Protein AF-0000000087741971 (afdb_homodimer)

Solvent-accessible surface area (backbone atoms only — not comparable to full-atom values): 14005 Å² total; per-residue (Å²): 134,86,80,79,76,75,75,77,77,75,72,76,73,74,74,74,70,78,77,67,63,83,73,71,74,74,72,47,72,54,54,64,57,30,44,39,29,46,28,80,83,31,22,44,40,37,34,18,36,87,27,37,39,34,38,28,82,42,38,31,49,62,39,61,32,42,42,49,75,59,89,52,26,38,41,38,36,29,85,86,53,50,45,35,37,28,76,41,71,93,55,56,63,81,40,76,39,49,45,34,49,52,91,90,42,91,52,73,69,41,46,27,38,57,54,76,44,64,75,84,132,135,83,76,78,80,75,86,75,77,72,75,73,75,75,76,74,74,71,73,66,64,84,73,71,76,75,71,48,71,53,52,61,58,30,44,40,28,46,28,79,82,30,23,44,40,37,33,18,35,88,27,38,37,35,36,27,80,43,38,31,51,63,39,61,34,43,42,49,75,60,89,51,25,39,43,35,35,31,84,86,54,50,44,36,39,28,76,40,70,92,56,55,66,80,41,80,39,50,46,34,49,54,91,90,42,92,53,74,69,41,46,24,39,56,52,76,44,64,76,84,131

Sequence (242 aa):
MKKKAVVALCSLMAVLSLAACGKGKETSPESEWAGVYIGKDGSLLILCEDGGGYINGGTPDNYKIKWKIDDDEIVIKCDRFEKLIIDIDDAEPDDTICVSGKEGQSWRDEDFDRTEIYEEDMKKKAVVALCSLMAVLSLAACGKGKETSPESEWAGVYIGKDGSLLILCEDGGGYINGGTPDNYKIKWKIDDDEIVIKCDRFEKLIIDIDDAEPDDTICVSGKEGQSWRDEDFDRTEIYEED

Structure (mmCIF, N/CA/C/O backbone):
data_AF-0000000087741971-model_v1
#
loop_
_entity.id
_entity.type
_entity.pdbx_description
1 polymer 'DUF5640 domain-containing protein'
#
loop_
_atom_site.group_PDB
_atom_site.id
_atom_site.type_symbol
_atom_site.label_atom_id
_atom_site.label_alt_id
_atom_site.label_comp_id
_atom_site.label_asym_id
_atom_site.label_entity_id
_atom_site.label_seq_id
_atom_site.pdbx_PDB_ins_code
_atom_site.Cartn_x
_atom_site.Cartn_y
_atom_site.Cartn_z
_atom_site.occupancy
_atom_site.B_iso_or_equiv
_atom_site.auth_seq_id
_atom_site.auth_comp_id
_atom_site.auth_asym_id
_atom_site.auth_atom_id
_atom_site.pdbx_PDB_model_num
ATOM 1 N N . MET A 1 1 ? 75.625 43.625 8.484 1 31.31 1 MET A N 1
ATOM 2 C CA . MET A 1 1 ? 74.875 42.656 9.25 1 31.31 1 MET A CA 1
ATOM 3 C C . MET A 1 1 ? 73.75 42.094 8.391 1 31.31 1 MET A C 1
ATOM 5 O O . MET A 1 1 ? 73.25 42.75 7.461 1 31.31 1 MET A O 1
ATOM 9 N N . LYS A 1 2 ? 73.75 40.688 8.367 1 36.91 2 LYS A N 1
ATOM 10 C CA . LYS A 1 2 ? 73 39.594 7.715 1 36.91 2 LYS A CA 1
ATOM 11 C C . LYS A 1 2 ? 71.5 39.75 7.949 1 36.91 2 LYS A C 1
ATOM 13 O O . LYS A 1 2 ? 71.062 39.812 9.094 1 36.91 2 LYS A O 1
ATOM 18 N N . LYS A 1 3 ? 70.812 40.375 6.957 1 40.03 3 LYS A N 1
ATOM 19 C CA . LYS A 1 3 ? 69.375 40.531 6.789 1 40.03 3 LYS A CA 1
ATOM 20 C C . LYS A 1 3 ? 68.688 39.188 6.906 1 40.03 3 LYS A C 1
ATOM 22 O O . LYS A 1 3 ? 68.938 38.25 6.164 1 40.03 3 LYS A O 1
ATOM 27 N N . LYS A 1 4 ? 68.25 38.75 8.234 1 33.25 4 LYS A N 1
ATOM 28 C CA . LYS A 1 4 ? 67.438 37.594 8.625 1 33.25 4 LYS A CA 1
ATOM 29 C C . LYS A 1 4 ? 66.125 37.562 7.859 1 33.25 4 LYS A C 1
ATOM 31 O O . LYS A 1 4 ? 65.312 38.5 7.957 1 33.25 4 LYS A O 1
ATOM 36 N N . ALA A 1 5 ? 66.188 37.219 6.59 1 34.44 5 ALA A N 1
ATOM 37 C CA . ALA A 1 5 ? 65 36.969 5.797 1 34.44 5 ALA A CA 1
ATOM 38 C C . ALA A 1 5 ? 64.062 35.938 6.469 1 34.44 5 ALA A C 1
ATOM 40 O O . ALA A 1 5 ? 64.438 34.781 6.625 1 34.44 5 ALA A O 1
ATOM 41 N N . VAL A 1 6 ? 63.438 36.344 7.66 1 28.03 6 VAL A N 1
ATOM 42 C CA . VAL A 1 6 ? 62.438 35.438 8.25 1 28.03 6 VAL A CA 1
ATOM 43 C C . VAL A 1 6 ? 61.375 35.094 7.223 1 28.03 6 VAL A C 1
ATOM 45 O O . VAL A 1 6 ? 60.719 36 6.688 1 28.03 6 VAL A O 1
ATOM 48 N N . VAL A 1 7 ? 61.625 34.031 6.438 1 27.7 7 VAL A N 1
ATOM 49 C CA . VAL A 1 7 ? 60.656 33.375 5.57 1 27.7 7 VAL A CA 1
ATOM 50 C C . VAL A 1 7 ? 59.438 32.969 6.379 1 27.7 7 VAL A C 1
ATOM 52 O O . VAL A 1 7 ? 59.531 32.156 7.312 1 27.7 7 VAL A O 1
ATOM 55 N N . ALA A 1 8 ? 58.625 34 6.789 1 27.34 8 ALA A N 1
ATOM 56 C CA . ALA A 1 8 ? 57.344 33.625 7.367 1 27.34 8 ALA A CA 1
ATOM 57 C C . ALA A 1 8 ? 56.625 32.594 6.492 1 27.34 8 ALA A C 1
ATOM 59 O O . ALA A 1 8 ? 56.375 32.844 5.312 1 27.34 8 ALA A O 1
ATOM 60 N N . LEU A 1 9 ? 56.875 31.266 6.789 1 28.08 9 LEU A N 1
ATOM 61 C CA . LEU A 1 9 ? 56.125 30.062 6.375 1 28.08 9 LEU A CA 1
ATOM 62 C C . LEU A 1 9 ? 54.625 30.25 6.586 1 28.08 9 LEU A C 1
ATOM 64 O O . LEU A 1 9 ? 54.156 30.344 7.723 1 28.08 9 LEU A O 1
ATOM 68 N N . CYS A 1 10 ? 53.969 31.109 5.762 1 26.55 10 CYS A N 1
ATOM 69 C CA . CYS A 1 10 ? 52.531 31.109 5.684 1 26.55 10 CYS A CA 1
ATOM 70 C C . CYS A 1 10 ? 51.969 29.703 5.504 1 26.55 10 CYS A C 1
ATOM 72 O O . CYS A 1 10 ? 52.156 29.094 4.445 1 26.55 10 CYS A O 1
ATOM 74 N N . SER A 1 11 ? 52.125 28.859 6.555 1 25.55 11 SER A N 1
ATOM 75 C CA . SER A 1 11 ? 51.375 27.594 6.543 1 25.55 11 SER A CA 1
ATOM 76 C C . SER A 1 11 ? 49.938 27.797 6.125 1 25.55 11 SER A C 1
ATOM 78 O O . SER A 1 11 ? 49.188 28.484 6.809 1 25.55 11 SER A O 1
ATOM 80 N N . LEU A 1 12 ? 49.688 27.922 4.824 1 29.89 12 LEU A N 1
ATOM 81 C CA . LEU A 1 12 ? 48.375 27.672 4.258 1 29.89 12 LEU A CA 1
ATOM 82 C C . LEU A 1 12 ? 47.75 26.422 4.875 1 29.89 12 LEU A C 1
ATOM 84 O O . LEU A 1 12 ? 48.219 25.297 4.629 1 29.89 12 LEU A O 1
ATOM 88 N N . MET A 1 13 ? 47.406 26.469 6.215 1 26.89 13 MET A N 1
ATOM 89 C CA . MET A 1 13 ? 46.5 25.438 6.719 1 26.89 13 MET A CA 1
ATOM 90 C C . MET A 1 13 ? 45.312 25.234 5.766 1 26.89 13 MET A C 1
ATOM 92 O O . MET A 1 13 ? 44.562 26.156 5.512 1 26.89 13 MET A O 1
ATOM 96 N N . ALA A 1 14 ? 45.5 24.438 4.707 1 27.02 14 ALA A N 1
ATOM 97 C CA . ALA A 1 14 ? 44.406 23.766 4.008 1 27.02 14 ALA A CA 1
ATOM 98 C C . ALA A 1 14 ? 43.375 23.203 4.996 1 27.02 14 ALA A C 1
ATOM 100 O O . ALA A 1 14 ? 43.656 22.281 5.746 1 27.02 14 ALA A O 1
ATOM 101 N N . VAL A 1 15 ? 42.656 24.062 5.738 1 26.77 15 VAL A N 1
ATOM 102 C CA . VAL A 1 15 ? 41.438 23.562 6.344 1 26.77 15 VAL A CA 1
ATOM 103 C C . VAL A 1 15 ? 40.656 22.719 5.336 1 26.77 15 VAL A C 1
ATOM 105 O O . VAL A 1 15 ? 40.062 23.25 4.391 1 26.77 15 VAL A O 1
ATOM 108 N N . LEU A 1 16 ? 41.188 21.562 4.836 1 31.16 16 LEU A N 1
ATOM 109 C CA . LEU A 1 16 ? 40.281 20.547 4.305 1 31.16 16 LEU A CA 1
ATOM 110 C C . LEU A 1 16 ? 39.094 20.344 5.223 1 31.16 16 LEU A C 1
ATOM 112 O O . LEU A 1 16 ? 39.188 19.688 6.262 1 31.16 16 LEU A O 1
ATOM 116 N N . SER A 1 17 ? 38.469 21.328 5.719 1 28.52 17 SER A N 1
ATOM 117 C CA . SER A 1 17 ? 37.188 21 6.363 1 28.52 17 SER A CA 1
ATOM 118 C C . SER A 1 17 ? 36.469 19.859 5.641 1 28.52 17 SER A C 1
ATOM 120 O O . SER A 1 17 ? 36.406 19.844 4.41 1 28.52 17 SER A O 1
ATOM 122 N N . LEU A 1 18 ? 36.25 18.656 6.328 1 32.5 18 LEU A N 1
ATOM 123 C CA . LEU A 1 18 ? 35.312 17.531 6.262 1 32.5 18 LEU A CA 1
ATOM 124 C C . LEU A 1 18 ? 33.938 17.969 5.773 1 32.5 18 LEU A C 1
ATOM 126 O O . LEU A 1 18 ? 33.156 18.5 6.551 1 32.5 18 LEU A O 1
ATOM 130 N N . ALA A 1 19 ? 33.719 18.75 4.797 1 31.91 19 ALA A N 1
ATOM 131 C CA . ALA A 1 19 ? 32.438 18.578 4.117 1 31.91 19 ALA A CA 1
ATOM 132 C C . ALA A 1 19 ? 32.094 17.109 3.969 1 31.91 19 ALA A C 1
ATOM 134 O O . ALA A 1 19 ? 32.312 16.5 2.916 1 31.91 19 ALA A O 1
ATOM 135 N N . ALA A 1 20 ? 32.781 16.125 4.723 1 34.47 20 ALA A N 1
ATOM 136 C CA . ALA A 1 20 ? 32.156 14.797 4.66 1 34.47 20 ALA A CA 1
ATOM 137 C C . ALA A 1 20 ? 30.672 14.867 4.918 1 34.47 20 ALA A C 1
ATOM 139 O O . ALA A 1 20 ? 30.219 14.648 6.047 1 34.47 20 ALA A O 1
ATOM 140 N N . CYS A 1 21 ? 30.062 16 4.957 1 35 21 CYS A N 1
ATOM 141 C CA . CYS A 1 21 ? 28.656 15.812 5.277 1 35 21 CYS A CA 1
ATOM 142 C C . CYS A 1 21 ? 28.172 14.438 4.836 1 35 21 CYS A C 1
ATOM 144 O O . CYS A 1 21 ? 28.859 13.742 4.086 1 35 21 CYS A O 1
ATOM 146 N N . GLY A 1 22 ? 26.641 14.211 4.824 1 36.28 22 GLY A N 1
ATOM 147 C CA . GLY A 1 22 ? 25.656 13.141 4.762 1 36.28 22 GLY A CA 1
ATOM 148 C C . GLY A 1 22 ? 25.891 12.172 3.625 1 36.28 22 GLY A C 1
ATOM 149 O O . GLY A 1 22 ? 25.75 12.523 2.453 1 36.28 22 GLY A O 1
ATOM 150 N N . LYS A 1 23 ? 26.859 11.375 3.514 1 39.34 23 LYS A N 1
ATOM 151 C CA . LYS A 1 23 ? 26.859 10.227 2.613 1 39.34 23 LYS A CA 1
ATOM 152 C C . LYS A 1 23 ? 25.438 9.852 2.215 1 39.34 23 LYS A C 1
ATOM 154 O O . LYS A 1 23 ? 24.578 9.633 3.078 1 39.34 23 LYS A O 1
ATOM 159 N N . GLY A 1 24 ? 24.828 10.164 1.213 1 47.28 24 GLY A N 1
ATOM 160 C CA . GLY A 1 24 ? 23.578 9.75 0.583 1 47.28 24 GLY A CA 1
ATOM 161 C C . GLY A 1 24 ? 23.219 8.312 0.87 1 47.28 24 GLY A C 1
ATOM 162 O O . GLY A 1 24 ? 24.016 7.402 0.614 1 47.28 24 GLY A O 1
ATOM 163 N N . LYS A 1 25 ? 22.734 7.949 2.07 1 49.66 25 LYS A N 1
ATOM 164 C CA . LYS A 1 25 ? 22.297 6.582 2.354 1 49.66 25 LYS A CA 1
ATOM 165 C C . LYS A 1 25 ? 22.078 5.797 1.063 1 49.66 25 LYS A C 1
ATOM 167 O O . LYS A 1 25 ? 21.297 6.219 0.202 1 49.66 25 LYS A O 1
ATOM 172 N N . GLU A 1 26 ? 23.062 5.258 0.476 1 61.47 26 GLU A N 1
ATOM 173 C CA . GLU A 1 26 ? 22.812 4.328 -0.621 1 61.47 26 GLU A CA 1
ATOM 174 C C . GLU A 1 26 ? 21.516 3.547 -0.396 1 61.47 26 GLU A C 1
ATOM 176 O O . GLU A 1 26 ? 21.391 2.822 0.592 1 61.47 26 GLU A O 1
ATOM 181 N N . THR A 1 27 ? 20.484 4.066 -0.872 1 77.56 27 THR A N 1
ATOM 182 C CA . THR A 1 27 ? 19.219 3.334 -0.849 1 77.56 27 THR A CA 1
ATOM 183 C C . THR A 1 27 ? 19.422 1.905 -1.348 1 77.56 27 THR A C 1
ATOM 185 O O . THR A 1 27 ? 19.984 1.688 -2.42 1 77.56 27 THR A O 1
ATOM 188 N N . SER A 1 28 ? 19.391 0.894 -0.451 1 87.69 28 SER A N 1
ATOM 189 C CA . SER A 1 28 ? 19.422 -0.502 -0.876 1 87.69 28 SER A CA 1
ATOM 190 C C . SER A 1 28 ? 18.469 -0.758 -2.027 1 87.69 28 SER A C 1
ATOM 192 O O . SER A 1 28 ? 17.469 -0.051 -2.178 1 87.69 28 SER A O 1
ATOM 194 N N . PRO A 1 29 ? 18.828 -1.701 -2.881 1 90.62 29 PRO A N 1
ATOM 195 C CA . PRO A 1 29 ? 17.859 -2.057 -3.926 1 90.62 29 PRO A CA 1
ATOM 196 C C . PRO A 1 29 ? 16.484 -2.381 -3.365 1 90.62 29 PRO A C 1
ATOM 198 O O . PRO A 1 29 ? 15.469 -2.057 -3.99 1 90.62 29 PRO A O 1
ATOM 201 N N . GLU A 1 30 ? 16.484 -3.039 -2.193 1 91.69 30 GLU A N 1
ATOM 202 C CA . GLU A 1 30 ? 15.211 -3.35 -1.561 1 91.69 30 GLU A CA 1
ATOM 203 C C . GLU A 1 30 ? 14.445 -2.076 -1.216 1 91.69 30 GLU A C 1
ATOM 205 O O . GLU A 1 30 ? 13.219 -2.02 -1.378 1 91.69 30 GLU A O 1
ATOM 210 N N . SER A 1 31 ? 15.094 -1.092 -0.812 1 93.31 31 SER A N 1
ATOM 211 C CA . SER A 1 31 ? 14.453 0.181 -0.514 1 93.31 31 SER A CA 1
ATOM 212 C C . SER A 1 31 ? 13.867 0.814 -1.774 1 93.31 31 SER A C 1
ATOM 214 O O . SER A 1 31 ? 12.797 1.425 -1.732 1 93.31 31 SER A O 1
ATOM 216 N N . GLU A 1 32 ? 14.539 0.656 -2.863 1 93.75 32 GLU A N 1
ATOM 217 C CA . GLU A 1 32 ? 14.086 1.222 -4.133 1 93.75 32 GLU A CA 1
ATOM 218 C C . GLU A 1 32 ? 12.82 0.527 -4.625 1 93.75 32 GLU A C 1
ATOM 220 O O . GLU A 1 32 ? 11.938 1.167 -5.207 1 93.75 32 GLU A O 1
ATOM 225 N N . TRP A 1 33 ? 12.688 -0.725 -4.352 1 97 33 TRP A N 1
ATOM 226 C CA . TRP A 1 33 ? 11.578 -1.519 -4.883 1 97 33 TRP A CA 1
ATOM 227 C C . TRP A 1 33 ? 10.43 -1.586 -3.891 1 97 33 TRP A C 1
ATOM 229 O O . TRP A 1 33 ? 9.32 -1.99 -4.242 1 97 33 TRP A O 1
ATOM 239 N N . ALA A 1 34 ? 10.672 -1.207 -2.633 1 96.94 34 ALA A N 1
ATOM 240 C CA . ALA A 1 34 ? 9.578 -1.127 -1.674 1 96.94 34 ALA A CA 1
ATOM 241 C C . ALA A 1 34 ? 8.484 -0.182 -2.166 1 96.94 34 ALA A C 1
ATOM 243 O O . ALA A 1 34 ? 8.781 0.871 -2.738 1 96.94 34 ALA A O 1
ATOM 244 N N . GLY A 1 35 ? 7.188 -0.581 -1.995 1 97.12 35 GLY A N 1
ATOM 245 C CA . GLY A 1 35 ? 6.07 0.229 -2.453 1 97.12 35 GLY A CA 1
ATOM 246 C C . GLY A 1 35 ? 4.789 -0.567 -2.637 1 97.12 35 GLY A C 1
ATOM 247 O O . GLY A 1 35 ? 4.703 -1.718 -2.203 1 97.12 35 GLY A O 1
ATOM 248 N N . VAL A 1 36 ? 3.846 0.079 -3.143 1 97.12 36 VAL A N 1
ATOM 249 C CA . VAL A 1 36 ? 2.535 -0.494 -3.438 1 97.12 36 VAL A CA 1
ATOM 250 C C . VAL A 1 36 ? 2.359 -0.631 -4.949 1 97.12 36 VAL A C 1
ATOM 252 O O . VAL A 1 36 ? 2.619 0.313 -5.699 1 97.12 36 VAL A O 1
ATOM 255 N N . TYR A 1 37 ? 1.936 -1.83 -5.32 1 97.38 37 TYR A N 1
ATOM 256 C CA . TYR A 1 37 ? 1.714 -2.141 -6.73 1 97.38 37 TYR A CA 1
ATOM 257 C C . TYR A 1 37 ? 0.292 -2.635 -6.961 1 97.38 37 TYR A C 1
ATOM 259 O O . TYR A 1 37 ? -0.185 -3.527 -6.258 1 97.38 37 TYR A O 1
ATOM 267 N N . ILE A 1 38 ? -0.362 -2.049 -7.926 1 95.56 38 ILE A N 1
ATOM 268 C CA . ILE A 1 38 ? -1.727 -2.432 -8.273 1 95.56 38 ILE A CA 1
ATOM 269 C C . ILE A 1 38 ? -1.721 -3.248 -9.562 1 95.56 38 ILE A C 1
ATOM 271 O O . ILE A 1 38 ? -1.233 -2.785 -10.602 1 95.56 38 ILE A O 1
ATOM 275 N N . GLY A 1 39 ? -2.291 -4.434 -9.438 1 96.56 39 GLY A N 1
ATOM 276 C CA . GLY A 1 39 ? -2.377 -5.32 -10.586 1 96.56 39 GLY A CA 1
ATOM 277 C C . GLY A 1 39 ? -3.445 -4.902 -11.578 1 96.56 39 GLY A C 1
ATOM 278 O O . GLY A 1 39 ? -4.516 -4.434 -11.188 1 96.56 39 GLY A O 1
ATOM 279 N N . LYS A 1 40 ? -3.195 -5.199 -12.805 1 94.25 40 LYS A N 1
ATOM 280 C CA . LYS A 1 40 ? -4.117 -4.832 -13.883 1 94.25 40 LYS A CA 1
ATOM 281 C C . LYS A 1 40 ? -5.398 -5.656 -13.805 1 94.25 40 LYS A C 1
ATOM 283 O O . LYS A 1 40 ? -6.441 -5.234 -14.312 1 94.25 40 LYS A O 1
ATOM 288 N N . ASP A 1 41 ? -5.289 -6.77 -13.195 1 91.62 41 ASP A N 1
ATOM 289 C CA . ASP A 1 41 ? -6.461 -7.633 -13.086 1 91.62 41 ASP A CA 1
ATOM 290 C C . ASP A 1 41 ? -7.059 -7.57 -11.68 1 91.62 41 ASP A C 1
ATOM 292 O O . ASP A 1 41 ? -7.918 -8.383 -11.328 1 91.62 41 ASP A O 1
ATOM 296 N N . GLY A 1 42 ? -6.578 -6.629 -10.867 1 88.06 42 GLY A N 1
ATOM 297 C CA . GLY A 1 42 ? -7.258 -6.363 -9.617 1 88.06 42 GLY A CA 1
ATOM 298 C C . GLY A 1 42 ? -6.473 -6.816 -8.398 1 88.06 42 GLY A C 1
ATOM 299 O O . GLY A 1 42 ? -6.883 -6.578 -7.262 1 88.06 42 GLY A O 1
ATOM 300 N N . SER A 1 43 ? -5.328 -7.457 -8.562 1 93.69 43 SER A N 1
ATOM 301 C CA . SER A 1 43 ? -4.512 -7.875 -7.426 1 93.69 43 SER A CA 1
ATOM 302 C C . SER A 1 43 ? -3.77 -6.691 -6.812 1 93.69 43 SER A C 1
ATOM 304 O O . SER A 1 43 ? -3.676 -5.625 -7.426 1 93.69 43 SER A O 1
ATOM 306 N N . LEU A 1 44 ? -3.369 -6.879 -5.645 1 95.5 44 LEU A N 1
ATOM 307 C CA . LEU A 1 44 ? -2.547 -5.91 -4.934 1 95.5 44 LEU A CA 1
ATOM 308 C C . LEU A 1 44 ? -1.272 -6.562 -4.402 1 95.5 44 LEU A C 1
ATOM 310 O O . LEU A 1 44 ? -1.312 -7.68 -3.883 1 95.5 44 LEU A O 1
ATOM 314 N N . LEU A 1 45 ? -0.134 -5.887 -4.539 1 97.56 45 LEU A N 1
ATOM 315 C CA . LEU A 1 45 ? 1.178 -6.273 -4.035 1 97.56 45 LEU A CA 1
ATOM 316 C C . LEU A 1 45 ? 1.805 -5.145 -3.225 1 97.56 45 LEU A C 1
ATOM 318 O O . LEU A 1 45 ? 1.894 -4.008 -3.701 1 97.56 45 LEU A O 1
ATOM 322 N N . ILE A 1 46 ? 2.121 -5.398 -1.992 1 97.62 46 ILE A N 1
ATOM 323 C CA . ILE A 1 46 ? 2.836 -4.473 -1.12 1 97.62 46 ILE A CA 1
ATOM 324 C C . ILE A 1 46 ? 4.207 -5.047 -0.769 1 97.62 46 ILE A C 1
ATOM 326 O O . ILE A 1 46 ? 4.301 -6.133 -0.187 1 97.62 46 ILE A O 1
ATOM 330 N N . LEU A 1 47 ? 5.285 -4.383 -1.113 1 98.25 47 LEU A N 1
ATOM 331 C CA . LEU A 1 47 ? 6.648 -4.719 -0.726 1 98.25 47 LEU A CA 1
ATOM 332 C C . LEU A 1 47 ? 7.168 -3.752 0.335 1 98.25 47 LEU A C 1
ATOM 334 O O . LEU A 1 47 ? 7.367 -2.568 0.056 1 98.25 47 LEU A O 1
ATOM 338 N N . CYS A 1 48 ? 7.383 -4.312 1.49 1 96.94 48 CYS A N 1
ATOM 339 C CA . CYS A 1 48 ? 7.961 -3.492 2.549 1 96.94 48 CYS A CA 1
ATOM 340 C C . CYS A 1 48 ? 9.484 -3.547 2.514 1 96.94 48 CYS A C 1
ATOM 342 O O . CYS A 1 48 ? 10.062 -4.59 2.205 1 96.94 48 CYS A O 1
ATOM 344 N N . GLU A 1 49 ? 10.102 -2.525 2.883 1 95.94 49 GLU A N 1
ATOM 345 C CA . GLU A 1 49 ? 11.547 -2.395 2.83 1 95.94 49 GLU A CA 1
ATOM 346 C C . GLU A 1 49 ? 12.234 -3.469 3.674 1 95.94 49 GLU A C 1
ATOM 348 O O . GLU A 1 49 ? 13.352 -3.889 3.367 1 95.94 49 GLU A O 1
ATOM 353 N N . ASP A 1 50 ? 11.602 -3.926 4.699 1 95.62 50 ASP A N 1
ATOM 354 C CA . ASP A 1 50 ? 12.211 -4.879 5.621 1 95.62 50 ASP A CA 1
ATOM 355 C C . ASP A 1 50 ? 12.172 -6.297 5.055 1 95.62 50 ASP A C 1
ATOM 357 O O . ASP A 1 50 ? 12.57 -7.25 5.727 1 95.62 50 ASP A O 1
ATOM 361 N N . GLY A 1 51 ? 11.594 -6.41 3.863 1 97.31 51 GLY A N 1
ATOM 362 C CA . GLY A 1 51 ? 11.523 -7.707 3.209 1 97.31 51 GLY A CA 1
ATOM 363 C C . GLY A 1 51 ? 10.188 -8.398 3.402 1 97.31 51 GLY A C 1
ATOM 364 O O . GLY A 1 51 ? 9.945 -9.453 2.818 1 97.31 51 GLY A O 1
ATOM 365 N N . GLY A 1 52 ? 9.32 -7.828 4.191 1 97.5 52 GLY A N 1
ATOM 366 C CA . GLY A 1 52 ? 7.957 -8.312 4.328 1 97.5 52 GLY A CA 1
ATOM 367 C C . GLY A 1 52 ? 6.996 -7.676 3.342 1 97.5 52 GLY A C 1
ATOM 368 O O . GLY A 1 52 ? 7.422 -7.02 2.389 1 97.5 52 GLY A O 1
ATOM 369 N N . GLY A 1 53 ? 5.703 -7.992 3.486 1 97.25 53 GLY A N 1
ATOM 370 C CA . GLY A 1 53 ? 4.676 -7.383 2.658 1 97.25 53 GLY A CA 1
ATOM 371 C C . GLY A 1 53 ? 3.404 -8.211 2.584 1 97.25 53 GLY A C 1
ATOM 372 O O . GLY A 1 53 ? 3.137 -9.023 3.467 1 97.25 53 GLY A O 1
ATOM 373 N N . TYR A 1 54 ? 2.645 -7.918 1.519 1 96.56 54 TYR A N 1
ATOM 374 C CA . TYR A 1 54 ? 1.356 -8.578 1.333 1 96.56 54 TYR A CA 1
ATOM 375 C C . TYR A 1 54 ? 1.044 -8.758 -0.148 1 96.56 54 TYR A C 1
ATOM 377 O O . TYR A 1 54 ? 1.467 -7.953 -0.979 1 96.56 54 TYR A O 1
ATOM 385 N N . ILE A 1 55 ? 0.232 -9.742 -0.39 1 96.25 55 ILE A N 1
ATOM 386 C CA . ILE A 1 55 ? -0.33 -9.961 -1.719 1 96.25 55 ILE A CA 1
ATOM 387 C C . ILE A 1 55 ? -1.717 -10.586 -1.599 1 96.25 55 ILE A C 1
ATOM 389 O O . ILE A 1 55 ? -1.949 -11.438 -0.733 1 96.25 55 ILE A O 1
ATOM 393 N N . ASN A 1 56 ? -2.613 -10.188 -2.516 1 93.31 56 ASN A N 1
ATOM 394 C CA . ASN A 1 56 ? -3.932 -10.805 -2.387 1 93.31 56 ASN A CA 1
ATOM 395 C C . ASN A 1 56 ? -4.262 -11.68 -3.592 1 93.31 56 ASN A C 1
ATOM 397 O O . ASN A 1 56 ? -5.109 -12.57 -3.5 1 93.31 56 ASN A O 1
ATOM 401 N N . GLY A 1 57 ? -3.596 -11.477 -4.758 1 90 57 GLY A N 1
ATOM 402 C CA . GLY A 1 57 ? -3.793 -12.336 -5.918 1 90 57 GLY A CA 1
ATOM 403 C C . GLY A 1 57 ? -5.223 -12.328 -6.422 1 90 57 GLY A C 1
ATOM 404 O O . GLY A 1 57 ? -5.742 -13.367 -6.84 1 90 57 GLY A O 1
ATOM 405 N N . GLY A 1 58 ? -5.859 -11.258 -6.211 1 85.94 58 GLY A N 1
ATOM 406 C CA . GLY A 1 58 ? -7.23 -11.164 -6.688 1 85.94 58 GLY A CA 1
ATOM 407 C C . GLY A 1 58 ? -8.227 -11.82 -5.75 1 85.94 58 GLY A C 1
ATOM 408 O O . GLY A 1 58 ? -9.359 -12.109 -6.145 1 85.94 58 GLY A O 1
ATOM 409 N N . THR A 1 59 ? -7.832 -12.18 -4.598 1 87.88 59 THR A N 1
ATOM 410 C CA . THR A 1 59 ? -8.734 -12.727 -3.592 1 87.88 59 THR A CA 1
ATOM 411 C C . THR A 1 59 ? -9.039 -11.688 -2.516 1 87.88 59 THR A C 1
ATOM 413 O O . THR A 1 59 ? -8.328 -10.68 -2.404 1 87.88 59 THR A O 1
ATOM 416 N N . PRO A 1 60 ? -10.016 -11.898 -1.701 1 87.12 60 PRO A N 1
ATOM 417 C CA . PRO A 1 60 ? -10.312 -10.961 -0.618 1 87.12 60 PRO A CA 1
ATOM 418 C C . PRO A 1 60 ? -9.281 -11.016 0.511 1 87.12 60 PRO A C 1
ATOM 420 O O . PRO A 1 60 ? -9.203 -10.102 1.329 1 87.12 60 PRO A O 1
ATOM 423 N N . ASP A 1 61 ? -8.523 -12.086 0.549 1 90.12 61 ASP A N 1
ATOM 424 C CA . ASP A 1 61 ? -7.543 -12.25 1.618 1 90.12 61 ASP A CA 1
ATOM 425 C C . ASP A 1 61 ? -6.219 -11.578 1.254 1 90.12 61 ASP A C 1
ATOM 427 O O . ASP A 1 61 ? -5.801 -11.609 0.094 1 90.12 61 ASP A O 1
ATOM 431 N N . ASN A 1 62 ? -5.613 -10.961 2.256 1 92.12 62 ASN A N 1
ATOM 432 C CA . ASN A 1 62 ? -4.242 -10.477 2.117 1 92.12 62 ASN A CA 1
ATOM 433 C C . ASN A 1 62 ? -3.238 -11.453 2.715 1 92.12 62 ASN A C 1
ATOM 435 O O . ASN A 1 62 ? -3.215 -11.664 3.93 1 92.12 62 ASN A O 1
ATOM 439 N N . TYR A 1 63 ? -2.439 -11.977 1.909 1 94.25 63 TYR A N 1
ATOM 440 C CA . TYR A 1 63 ? -1.458 -12.953 2.359 1 94.25 63 TYR A CA 1
ATOM 441 C C . TYR A 1 63 ? -0.123 -12.289 2.666 1 94.25 63 TYR A C 1
ATOM 443 O O . TYR A 1 63 ? 0.396 -11.516 1.852 1 94.25 63 TYR A O 1
ATOM 451 N N . LYS A 1 64 ? 0.358 -12.602 3.844 1 96.38 64 LYS A N 1
ATOM 452 C CA . LYS A 1 64 ? 1.696 -12.125 4.184 1 96.38 64 LYS A CA 1
ATOM 453 C C . LYS A 1 64 ? 2.752 -12.766 3.285 1 96.38 64 LYS A C 1
ATOM 455 O O . LYS A 1 64 ? 2.656 -13.945 2.951 1 96.38 64 LYS A O 1
ATOM 460 N N . ILE A 1 65 ? 3.768 -11.938 2.967 1 97.94 65 ILE A N 1
ATOM 461 C CA . ILE A 1 65 ? 4.828 -12.445 2.104 1 97.94 65 ILE A CA 1
ATOM 462 C C . ILE A 1 65 ? 6.191 -12.117 2.719 1 97.94 65 ILE A C 1
ATOM 464 O O . ILE A 1 65 ? 6.297 -11.258 3.588 1 97.94 65 ILE A O 1
ATOM 468 N N . LYS A 1 66 ? 7.148 -12.844 2.332 1 98.5 66 LYS A N 1
ATOM 469 C CA . LYS A 1 66 ? 8.562 -12.469 2.4 1 98.5 66 LYS A CA 1
ATOM 470 C C . LYS A 1 66 ? 9.148 -12.273 1.005 1 98.5 66 LYS A C 1
ATOM 472 O O . LYS A 1 66 ? 8.836 -13.039 0.087 1 98.5 66 LYS A O 1
ATOM 477 N N . TRP A 1 67 ? 9.938 -11.234 0.854 1 98.44 67 TRP A N 1
ATOM 478 C CA . TRP A 1 67 ? 10.523 -11.031 -0.463 1 98.44 67 TRP A CA 1
ATOM 479 C C . TRP A 1 67 ? 11.977 -10.562 -0.343 1 98.44 67 TRP A C 1
ATOM 481 O O . TRP A 1 67 ? 12.391 -10.094 0.718 1 98.44 67 TRP A O 1
ATOM 491 N N . LYS A 1 68 ? 12.734 -10.766 -1.377 1 98.19 68 LYS A N 1
ATOM 492 C CA . LYS A 1 68 ? 14.117 -10.312 -1.511 1 98.19 68 LYS A CA 1
ATOM 493 C C . LYS A 1 68 ? 14.516 -10.188 -2.979 1 98.19 68 LYS A C 1
ATOM 495 O O . LYS A 1 68 ? 13.844 -10.734 -3.857 1 98.19 68 LYS A O 1
ATOM 500 N N . ILE A 1 69 ? 15.57 -9.484 -3.182 1 97.44 69 ILE A N 1
ATOM 501 C CA . ILE A 1 69 ? 16.172 -9.445 -4.508 1 97.44 69 ILE A CA 1
ATOM 502 C C . ILE A 1 69 ? 17.297 -10.469 -4.598 1 97.44 69 ILE A C 1
ATOM 504 O O . ILE A 1 69 ? 18.172 -10.516 -3.729 1 97.44 69 ILE A O 1
ATOM 508 N N . ASP A 1 70 ? 17.203 -11.344 -5.496 1 95.56 70 ASP A N 1
ATOM 509 C CA . ASP A 1 70 ? 18.203 -12.344 -5.836 1 95.56 70 ASP A CA 1
ATOM 510 C C . ASP A 1 70 ? 18.688 -12.188 -7.277 1 95.56 70 ASP A C 1
ATOM 512 O O . ASP A 1 70 ? 18.016 -12.641 -8.211 1 95.56 70 ASP A O 1
ATOM 516 N N . ASP A 1 71 ? 19.891 -11.484 -7.359 1 92.06 71 ASP A N 1
ATOM 517 C CA . ASP A 1 71 ? 20.422 -11.125 -8.672 1 92.06 71 ASP A CA 1
ATOM 518 C C . ASP A 1 71 ? 19.453 -10.195 -9.414 1 92.06 71 ASP A C 1
ATOM 520 O O . ASP A 1 71 ? 19.219 -9.062 -8.992 1 92.06 71 ASP A O 1
ATOM 524 N N . ASP A 1 72 ? 18.891 -10.633 -10.484 1 94.75 72 ASP A N 1
ATOM 525 C CA . ASP A 1 72 ? 18.047 -9.766 -11.297 1 94.75 72 ASP A CA 1
ATOM 526 C C . ASP A 1 72 ? 16.578 -10.156 -11.18 1 94.75 72 ASP A C 1
ATOM 528 O O . ASP A 1 72 ? 15.797 -9.961 -12.117 1 94.75 72 ASP A O 1
ATOM 532 N N . GLU A 1 73 ? 16.281 -10.703 -9.914 1 97.62 73 GLU A N 1
ATOM 533 C CA . GLU A 1 73 ? 14.898 -11.086 -9.672 1 97.62 73 GLU A CA 1
ATOM 534 C C . GLU A 1 73 ? 14.453 -10.68 -8.273 1 97.62 73 GLU A C 1
ATOM 536 O O . GLU A 1 73 ? 15.234 -10.75 -7.32 1 97.62 73 GLU A O 1
ATOM 541 N N . ILE A 1 74 ? 13.211 -10.273 -8.234 1 98.31 74 ILE A N 1
ATOM 542 C CA . ILE A 1 74 ? 12.539 -10.266 -6.938 1 98.31 74 ILE A CA 1
ATOM 543 C C . ILE A 1 74 ? 11.859 -11.609 -6.699 1 98.31 74 ILE A C 1
ATOM 545 O O . ILE A 1 74 ? 11.047 -12.055 -7.508 1 98.31 74 ILE A O 1
ATOM 549 N N . VAL A 1 75 ? 12.164 -12.188 -5.633 1 98.31 75 VAL A N 1
ATOM 550 C CA . VAL A 1 75 ? 11.578 -13.461 -5.246 1 98.31 75 VAL A CA 1
ATOM 551 C C . VAL A 1 75 ? 10.602 -13.25 -4.094 1 98.31 75 VAL A C 1
ATOM 553 O O . VAL A 1 75 ? 10.969 -12.719 -3.047 1 98.31 75 VAL A O 1
ATOM 556 N N . ILE A 1 76 ? 9.367 -13.695 -4.297 1 98.25 76 ILE A N 1
ATOM 557 C CA . ILE A 1 76 ? 8.297 -13.562 -3.314 1 98.25 76 ILE A CA 1
ATOM 558 C C . ILE A 1 76 ? 7.871 -14.938 -2.82 1 98.25 76 ILE A C 1
ATOM 560 O O . ILE A 1 76 ? 7.559 -15.82 -3.619 1 98.25 76 ILE A O 1
ATOM 564 N N . LYS A 1 77 ? 7.84 -15.062 -1.53 1 97.44 77 LYS A N 1
ATOM 565 C CA . LYS A 1 77 ? 7.367 -16.297 -0.921 1 97.44 77 LYS A CA 1
ATOM 566 C C . LYS A 1 77 ? 6.129 -16.062 -0.063 1 97.44 77 LYS A C 1
ATOM 568 O O . LYS A 1 77 ? 6.082 -15.094 0.709 1 97.44 77 LYS A O 1
ATOM 573 N N . CYS A 1 78 ? 5.133 -16.875 -0.277 1 95.19 78 CYS A N 1
ATOM 574 C CA . CYS A 1 78 ? 3.949 -16.828 0.578 1 95.19 78 CYS A CA 1
ATOM 575 C C . CYS A 1 78 ? 3.297 -18.203 0.672 1 95.19 78 CYS A C 1
ATOM 577 O O . CYS A 1 78 ? 3.541 -19.078 -0.168 1 95.19 78 CYS A O 1
ATOM 579 N N . ASP A 1 79 ? 2.467 -18.406 1.65 1 94 79 ASP A N 1
ATOM 580 C CA . ASP A 1 79 ? 1.868 -19.719 1.899 1 94 79 ASP A CA 1
ATOM 581 C C . ASP A 1 79 ? 0.888 -20.094 0.791 1 94 79 ASP A C 1
ATOM 583 O O . ASP A 1 79 ? 0.806 -21.266 0.397 1 94 79 ASP A O 1
ATOM 587 N N . ARG A 1 80 ? 0.174 -19.156 0.276 1 93 80 ARG A N 1
ATOM 588 C CA . ARG A 1 80 ? -0.9 -19.406 -0.679 1 93 80 ARG A CA 1
ATOM 589 C C . ARG A 1 80 ? -0.341 -19.719 -2.062 1 93 80 ARG A C 1
ATOM 591 O O . ARG A 1 80 ? -0.824 -20.625 -2.744 1 93 80 ARG A O 1
ATOM 598 N N . PHE A 1 81 ? 0.692 -18.984 -2.492 1 93.88 81 PHE A N 1
ATOM 599 C CA . PHE A 1 81 ? 1.164 -19.078 -3.869 1 93.88 81 PHE A CA 1
ATOM 600 C C . PHE A 1 81 ? 2.566 -19.672 -3.924 1 93.88 81 PHE A C 1
ATOM 602 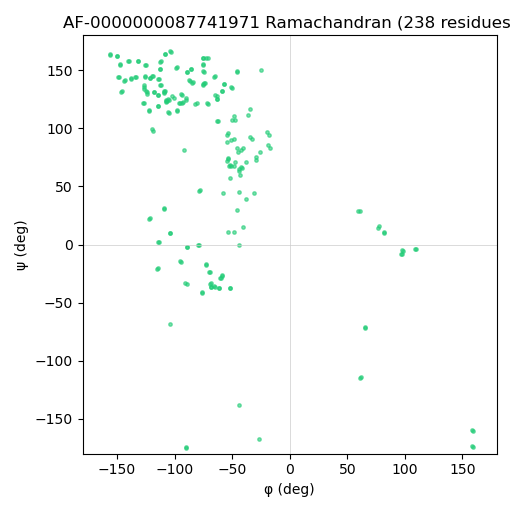O O . PHE A 1 81 ? 3.152 -19.797 -5 1 93.88 81 PHE A O 1
ATOM 609 N N . GLU A 1 82 ? 3.062 -20.016 -2.766 1 94.12 82 GLU A N 1
ATOM 610 C CA . GLU A 1 82 ? 4.352 -20.672 -2.574 1 94.12 82 GLU A CA 1
ATOM 611 C C . GLU A 1 82 ? 5.504 -19.766 -2.986 1 94.12 82 GLU A C 1
ATOM 613 O O . GLU A 1 82 ? 6.164 -19.172 -2.133 1 94.12 82 GLU A O 1
ATOM 618 N N . LYS A 1 83 ? 5.648 -19.547 -4.316 1 96.81 83 LYS A N 1
ATOM 619 C CA . LYS A 1 83 ? 6.734 -18.703 -4.824 1 96.81 83 LYS A CA 1
ATOM 620 C C . LYS A 1 83 ? 6.293 -17.938 -6.062 1 96.81 83 LYS A C 1
ATOM 622 O O . LYS A 1 83 ? 5.77 -18.516 -7.016 1 96.81 83 LYS A O 1
ATOM 627 N N . LEU A 1 84 ? 6.543 -16.672 -6.078 1 97.75 84 LEU A N 1
ATOM 628 C CA . LEU A 1 84 ? 6.352 -15.797 -7.227 1 97.75 84 LEU A CA 1
ATOM 629 C C . LEU A 1 84 ? 7.641 -15.055 -7.562 1 97.75 84 LEU A C 1
ATOM 631 O O . LEU A 1 84 ? 8.5 -14.875 -6.699 1 97.75 84 LEU A O 1
ATOM 635 N N . ILE A 1 85 ? 7.73 -14.68 -8.805 1 97.81 85 ILE A N 1
ATOM 636 C CA . ILE A 1 85 ? 8.961 -14.039 -9.266 1 97.81 85 ILE A CA 1
ATOM 637 C C . ILE A 1 85 ? 8.617 -12.805 -10.094 1 97.81 85 ILE A C 1
ATOM 639 O O . ILE A 1 85 ? 7.637 -12.797 -10.836 1 97.81 85 ILE A O 1
ATOM 643 N N . ILE A 1 86 ? 9.453 -11.773 -9.969 1 97.81 86 ILE A N 1
ATOM 644 C CA . ILE A 1 86 ? 9.469 -10.594 -10.828 1 97.81 86 ILE A CA 1
ATOM 645 C C . ILE A 1 86 ? 10.844 -10.438 -11.461 1 97.81 86 ILE A C 1
ATOM 647 O O . ILE A 1 86 ? 11.844 -10.273 -10.758 1 97.81 86 ILE A O 1
ATOM 651 N N . ASP A 1 87 ? 10.898 -10.562 -12.758 1 97.44 87 ASP A N 1
ATOM 652 C CA . ASP A 1 87 ? 12.133 -10.266 -13.469 1 97.44 87 ASP A CA 1
ATOM 653 C C . ASP A 1 87 ? 12.406 -8.766 -13.484 1 97.44 87 ASP A C 1
ATOM 655 O O . ASP A 1 87 ? 11.594 -7.98 -13.969 1 97.44 87 ASP A O 1
ATOM 659 N N . ILE A 1 88 ? 13.539 -8.406 -12.953 1 97.5 88 ILE A N 1
ATOM 660 C CA . ILE A 1 88 ? 13.82 -6.977 -12.883 1 97.5 88 ILE A CA 1
ATOM 661 C C . ILE A 1 88 ? 15.125 -6.672 -13.617 1 97.5 88 ILE A C 1
ATOM 663 O O . ILE A 1 88 ? 15.766 -5.648 -13.359 1 97.5 88 ILE A O 1
ATOM 667 N N . ASP A 1 89 ? 15.398 -7.672 -14.531 1 95.06 89 ASP A N 1
ATOM 668 C CA . ASP A 1 89 ? 16.547 -7.418 -15.398 1 95.06 89 ASP A CA 1
ATOM 669 C C . ASP A 1 89 ? 16.312 -6.191 -16.281 1 95.06 89 ASP A C 1
ATOM 671 O O . ASP A 1 89 ? 15.422 -6.188 -17.125 1 95.06 89 ASP A O 1
ATOM 675 N N . ASP A 1 90 ? 16.922 -5.09 -16.031 1 94.69 90 ASP A N 1
ATOM 676 C CA . ASP A 1 90 ? 16.844 -3.834 -16.766 1 94.69 90 ASP A CA 1
ATOM 677 C C . ASP A 1 90 ? 15.562 -3.082 -16.453 1 94.69 90 ASP A C 1
ATOM 679 O O . ASP A 1 90 ? 15.07 -2.305 -17.281 1 94.69 90 ASP A O 1
ATOM 683 N N . ALA A 1 91 ? 14.891 -3.436 -15.422 1 96.38 91 ALA A N 1
ATOM 684 C CA . ALA A 1 91 ? 13.664 -2.752 -15.023 1 96.38 91 ALA A CA 1
ATOM 685 C C . ALA A 1 91 ? 13.938 -1.742 -13.914 1 96.38 91 ALA A C 1
ATOM 687 O O . ALA A 1 91 ? 14.891 -1.892 -13.148 1 96.38 91 ALA A O 1
ATOM 688 N N . GLU A 1 92 ? 13.117 -0.772 -13.914 1 95.75 92 GLU A N 1
ATOM 689 C CA . GLU A 1 92 ? 13.062 0.181 -12.805 1 95.75 92 GLU A CA 1
ATOM 690 C C . GLU A 1 92 ? 11.758 0.048 -12.023 1 95.75 92 GLU A C 1
ATOM 692 O O . GLU A 1 92 ? 10.758 -0.45 -12.547 1 95.75 92 GLU A O 1
ATOM 697 N N . PRO A 1 93 ? 11.727 0.49 -10.75 1 94.31 93 PRO A N 1
ATOM 698 C CA . PRO A 1 93 ? 10.555 0.29 -9.898 1 94.31 93 PRO A CA 1
ATOM 699 C C . PRO A 1 93 ? 9.289 0.926 -10.484 1 94.31 93 PRO A C 1
ATOM 701 O O . PRO A 1 93 ? 8.18 0.48 -10.188 1 94.31 93 PRO A O 1
ATOM 704 N N . ASP A 1 94 ? 9.445 1.978 -11.289 1 95.31 94 ASP A N 1
ATOM 705 C CA . ASP A 1 94 ? 8.281 2.68 -11.812 1 95.31 94 ASP A CA 1
ATOM 706 C C . ASP A 1 94 ? 7.816 2.061 -13.133 1 95.31 94 ASP A C 1
ATOM 708 O O . ASP A 1 94 ? 6.809 2.482 -13.703 1 95.31 94 ASP A O 1
ATOM 712 N N . ASP A 1 95 ? 8.508 1.063 -13.625 1 97.56 95 ASP A N 1
ATOM 713 C CA . ASP A 1 95 ? 8.055 0.316 -14.789 1 97.56 95 ASP A CA 1
ATOM 714 C C . ASP A 1 95 ? 6.91 -0.626 -14.43 1 97.56 95 ASP A C 1
ATOM 716 O O . ASP A 1 95 ? 6.719 -0.957 -13.258 1 97.56 95 ASP A O 1
ATOM 720 N N . THR A 1 96 ? 6.117 -0.906 -15.516 1 98.31 96 THR A N 1
ATOM 721 C CA . THR A 1 96 ? 5.195 -2.021 -15.344 1 98.31 96 THR A CA 1
ATOM 722 C C . THR A 1 96 ? 5.961 -3.324 -15.117 1 98.31 96 THR A C 1
ATOM 724 O O . THR A 1 96 ? 6.844 -3.676 -15.906 1 98.31 96 THR A O 1
ATOM 727 N N . ILE A 1 97 ? 5.66 -4.035 -14.008 1 97.94 97 ILE A N 1
ATOM 728 C CA . ILE A 1 97 ? 6.34 -5.293 -13.711 1 97.94 97 ILE A CA 1
ATOM 729 C C . ILE A 1 97 ? 5.352 -6.453 -13.828 1 97.94 97 ILE A C 1
ATOM 731 O O . ILE A 1 97 ? 4.164 -6.297 -13.539 1 97.94 97 ILE A O 1
ATOM 735 N N . CYS A 1 98 ? 5.836 -7.578 -14.156 1 98.31 98 CYS A N 1
ATOM 736 C CA . CYS A 1 98 ? 5.027 -8.789 -14.227 1 98.31 98 CYS A CA 1
ATOM 737 C C . CYS A 1 98 ? 5.348 -9.727 -13.062 1 98.31 98 CYS A C 1
ATOM 739 O O . CYS A 1 98 ? 6.508 -10.086 -12.859 1 98.31 98 CYS A O 1
ATOM 741 N N . VAL A 1 99 ? 4.355 -10.062 -12.305 1 97.81 99 VAL A N 1
ATOM 742 C CA . VAL A 1 99 ? 4.508 -11.086 -11.266 1 97.81 99 VAL A CA 1
ATOM 743 C C . VAL A 1 99 ? 4.109 -12.445 -11.828 1 97.81 99 VAL A C 1
ATOM 745 O O . VAL A 1 99 ? 2.973 -12.641 -12.266 1 97.81 99 VAL A O 1
ATOM 748 N N . SER A 1 100 ? 5.039 -13.359 -11.766 1 97.12 100 SER A N 1
ATOM 749 C CA . SER A 1 100 ? 4.828 -14.664 -12.375 1 97.12 100 SER A CA 1
ATOM 750 C C . SER A 1 100 ? 4.945 -15.781 -11.344 1 97.12 100 SER A C 1
ATOM 752 O O . SER A 1 100 ? 5.695 -15.656 -10.375 1 97.12 100 SER A O 1
ATOM 754 N N . GLY A 1 101 ? 4.133 -16.75 -11.508 1 93.81 101 GLY A N 1
ATOM 755 C CA . GLY A 1 101 ? 4.199 -17.953 -10.688 1 93.81 101 GLY A CA 1
ATOM 756 C C . GLY A 1 101 ? 4.723 -19.172 -11.43 1 93.81 101 GLY A C 1
ATOM 757 O O . GLY A 1 101 ? 4.918 -19.109 -12.648 1 93.81 101 GLY A O 1
ATOM 758 N N . LYS A 1 102 ? 5.105 -20.172 -10.68 1 86.12 102 LYS A N 1
ATOM 759 C CA . LYS A 1 102 ? 5.512 -21.422 -11.312 1 86.12 102 LYS A CA 1
ATOM 760 C C . LYS A 1 102 ? 4.305 -22.172 -11.875 1 86.12 102 LYS A C 1
ATOM 762 O O . LYS A 1 102 ? 3.172 -21.938 -11.453 1 86.12 102 LYS A O 1
ATOM 767 N N . GLU A 1 103 ? 4.656 -23.062 -12.781 1 83.44 103 GLU A N 1
ATOM 768 C CA . GLU A 1 103 ? 3.605 -23.906 -13.328 1 83.44 103 GLU A CA 1
ATOM 769 C C . GLU A 1 103 ? 2.914 -24.703 -12.227 1 83.44 103 GLU A C 1
ATOM 771 O O . GLU A 1 103 ? 3.572 -25.234 -11.328 1 83.44 103 GLU A O 1
ATOM 776 N N . GLY A 1 104 ? 1.54 -24.719 -12.211 1 83.31 104 GLY A N 1
ATOM 777 C CA . GLY A 1 104 ? 0.786 -25.5 -11.234 1 83.31 104 GLY A CA 1
ATOM 778 C C . GLY A 1 104 ? 0.333 -24.672 -10.047 1 83.31 104 GLY A C 1
ATOM 779 O O . GLY A 1 104 ? -0.479 -25.125 -9.242 1 83.31 104 GLY A O 1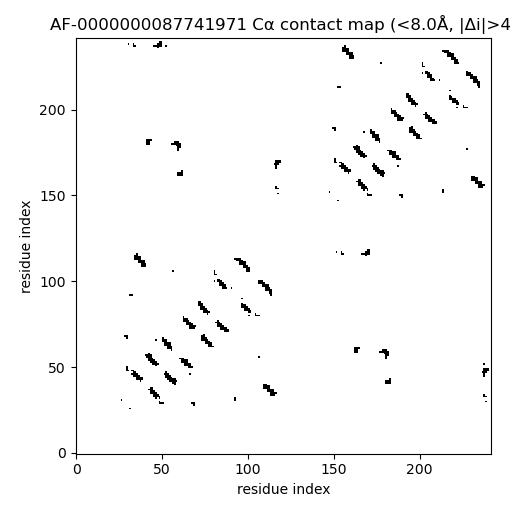
ATOM 780 N N . GLN A 1 105 ? 0.784 -23.531 -9.977 1 81.56 105 GLN A N 1
ATOM 781 C CA . GLN A 1 105 ? 0.354 -22.688 -8.875 1 81.56 105 GLN A CA 1
ATOM 782 C C . GLN A 1 105 ? -0.949 -21.969 -9.211 1 81.56 105 GLN A C 1
ATOM 784 O O . GLN A 1 105 ? -1.281 -21.797 -10.391 1 81.56 105 GLN A O 1
ATOM 789 N N . SER A 1 106 ? -1.689 -21.703 -8.141 1 88.25 106 SER A N 1
ATOM 790 C CA . SER A 1 106 ? -2.945 -20.984 -8.289 1 88.25 106 SER A CA 1
ATOM 791 C C . SER A 1 106 ? -2.703 -19.484 -8.453 1 88.25 106 SER A C 1
ATOM 793 O O . SER A 1 106 ? -3.189 -18.688 -7.66 1 88.25 106 SER A O 1
ATOM 795 N N . TRP A 1 107 ? -1.752 -19.188 -9.312 1 93.62 107 TRP A N 1
ATOM 796 C CA . TRP A 1 107 ? -1.444 -17.812 -9.672 1 93.62 107 TRP A CA 1
ATOM 797 C C . TRP A 1 107 ? -1.511 -17.609 -11.188 1 93.62 107 TRP A C 1
ATOM 799 O O . TRP A 1 107 ? -1.011 -18.438 -11.953 1 93.62 107 TRP A O 1
ATOM 809 N N . ARG A 1 108 ? -2.182 -16.578 -11.625 1 92.25 108 ARG A N 1
ATOM 810 C CA . ARG A 1 108 ? -2.145 -16.109 -13.008 1 92.25 108 ARG A CA 1
ATOM 811 C C . ARG A 1 108 ? -1.223 -14.898 -13.148 1 92.25 108 ARG A C 1
ATOM 813 O O . ARG A 1 108 ? -1.363 -13.914 -12.422 1 92.25 108 ARG A O 1
ATOM 820 N N . ASP A 1 109 ? -0.281 -15.109 -14.133 1 96.31 109 ASP A N 1
ATOM 821 C CA . ASP A 1 109 ? 0.638 -14 -14.359 1 96.31 109 ASP A CA 1
ATOM 822 C C . ASP A 1 109 ? -0.121 -12.688 -14.531 1 96.31 109 ASP A C 1
ATOM 824 O O . ASP A 1 109 ? -1.122 -12.633 -15.25 1 96.31 109 ASP A O 1
ATOM 828 N N . GLU A 1 110 ? 0.382 -11.68 -13.859 1 96.81 110 GLU A N 1
ATOM 829 C CA . GLU A 1 110 ? -0.309 -10.391 -13.883 1 96.81 110 GLU A CA 1
ATOM 830 C C . GLU A 1 110 ? 0.684 -9.234 -13.898 1 96.81 110 GLU A C 1
ATOM 832 O O . GLU A 1 110 ? 1.721 -9.281 -13.234 1 96.81 110 GLU A O 1
ATOM 837 N N . ASP A 1 111 ? 0.385 -8.188 -14.648 1 98.06 111 ASP A N 1
ATOM 838 C CA . ASP A 1 111 ? 1.152 -6.945 -14.695 1 98.06 111 ASP A CA 1
ATOM 839 C C . ASP A 1 111 ? 0.733 -6 -13.57 1 98.06 111 ASP A C 1
ATOM 841 O O . ASP A 1 111 ? -0.456 -5.875 -13.266 1 98.06 111 ASP A O 1
ATOM 845 N N . PHE A 1 112 ? 1.739 -5.379 -12.992 1 97.69 112 PHE A N 1
ATOM 846 C CA . PHE A 1 112 ? 1.515 -4.434 -11.898 1 97.69 112 PHE A CA 1
ATOM 847 C C . PHE A 1 112 ? 2.158 -3.088 -12.211 1 97.69 112 PHE A C 1
ATOM 849 O O . PHE A 1 112 ? 3.256 -3.031 -12.766 1 97.69 112 PHE A O 1
ATOM 856 N N . ASP A 1 113 ? 1.517 -2.008 -11.789 1 97.56 113 ASP A N 1
ATOM 857 C CA . ASP A 1 113 ? 2.072 -0.659 -11.766 1 97.56 113 ASP A CA 1
ATOM 858 C C . ASP A 1 113 ? 2.24 -0.153 -10.336 1 97.56 113 ASP A C 1
ATOM 860 O O . ASP A 1 113 ? 1.379 -0.386 -9.484 1 97.56 113 ASP A O 1
ATOM 864 N N . ARG A 1 114 ? 3.279 0.549 -10.141 1 97.06 114 ARG A N 1
ATOM 865 C CA . ARG A 1 114 ? 3.52 1.155 -8.836 1 97.06 114 ARG A CA 1
ATOM 866 C C . ARG A 1 114 ? 2.598 2.35 -8.609 1 97.06 114 ARG A C 1
ATOM 868 O O . ARG A 1 114 ? 2.357 3.137 -9.523 1 97.06 114 ARG A O 1
ATOM 875 N N . THR A 1 115 ? 2.105 2.426 -7.406 1 95.69 115 THR A N 1
ATOM 876 C CA . THR A 1 115 ? 1.295 3.572 -7.012 1 95.69 115 THR A CA 1
ATOM 877 C C . THR A 1 115 ? 2.055 4.461 -6.031 1 95.69 115 THR A C 1
ATOM 879 O O . THR A 1 115 ? 2.629 3.971 -5.055 1 95.69 115 THR A O 1
ATOM 882 N N . GLU A 1 116 ? 2.029 5.684 -6.32 1 92.38 116 GLU A N 1
ATOM 883 C CA . GLU A 1 116 ? 2.68 6.641 -5.43 1 92.38 116 GLU A CA 1
ATOM 884 C C . GLU A 1 116 ? 1.789 6.977 -4.234 1 92.38 116 GLU A C 1
ATOM 886 O O . GLU A 1 116 ? 0.661 7.445 -4.406 1 92.38 116 GLU A O 1
ATOM 891 N N . ILE A 1 117 ? 2.369 6.711 -3.084 1 93.25 117 ILE A N 1
ATOM 892 C CA . ILE A 1 117 ? 1.616 7.023 -1.875 1 93.25 117 ILE A CA 1
ATOM 893 C C . ILE A 1 117 ? 1.932 8.445 -1.423 1 93.25 117 ILE A C 1
ATOM 895 O O . ILE A 1 117 ? 1.055 9.156 -0.922 1 93.25 117 ILE A O 1
ATOM 899 N N . TYR A 1 118 ? 3.121 8.82 -1.656 1 89.81 118 TYR A N 1
ATOM 900 C CA . TYR A 1 118 ? 3.592 10.117 -1.184 1 89.81 118 TYR A CA 1
ATOM 901 C C . TYR A 1 118 ? 4.023 11 -2.348 1 89.81 118 TYR A C 1
ATOM 903 O O . TYR A 1 118 ? 4.578 10.508 -3.334 1 89.81 118 TYR A O 1
ATOM 911 N N . GLU A 1 119 ? 3.754 12.297 -2.158 1 79.62 119 GLU A N 1
ATOM 912 C CA . GLU A 1 119 ? 4.211 13.234 -3.174 1 79.62 119 GLU A CA 1
ATOM 913 C C . GLU A 1 119 ? 5.715 13.469 -3.076 1 79.62 119 GLU A C 1
ATOM 915 O O . GLU A 1 119 ? 6.281 13.438 -1.982 1 79.62 119 GLU A O 1
ATOM 920 N N . GLU A 1 120 ? 6.387 13.492 -4.254 1 67.38 120 GLU A N 1
ATOM 921 C CA . GLU A 1 120 ? 7.816 13.789 -4.285 1 67.38 120 GLU A CA 1
ATOM 922 C C . GLU A 1 120 ? 8.094 15.203 -3.789 1 67.38 120 GLU A C 1
ATOM 924 O O . GLU A 1 120 ? 7.309 16.125 -4.035 1 67.38 120 GLU A O 1
ATOM 929 N N . ASP A 1 121 ? 9.133 15.359 -2.691 1 57.56 121 ASP A N 1
ATOM 930 C CA . ASP A 1 121 ? 9.562 16.688 -2.281 1 57.56 121 ASP A CA 1
ATOM 931 C C . ASP A 1 121 ? 10.188 17.453 -3.447 1 57.56 121 ASP A C 1
ATOM 933 O O . ASP A 1 121 ? 10.891 16.859 -4.27 1 57.56 121 ASP A O 1
ATOM 937 N N . MET B 1 1 ? 37.188 76.625 22.422 1 32.06 1 MET B N 1
ATOM 938 C CA . MET B 1 1 ? 36.938 75.25 22.859 1 32.06 1 MET B CA 1
ATOM 939 C C . MET B 1 1 ? 35.875 74.562 22 1 32.06 1 MET B C 1
ATOM 941 O O . MET B 1 1 ? 34.688 74.938 22.078 1 32.06 1 MET B O 1
ATOM 945 N N . LYS B 1 2 ? 36.188 74.375 20.641 1 32.38 2 LYS B N 1
ATOM 946 C CA . LYS B 1 2 ? 35.406 73.812 19.547 1 32.38 2 LYS B CA 1
ATOM 947 C C . LYS B 1 2 ? 34.906 72.438 19.859 1 32.38 2 LYS B C 1
ATOM 949 O O . LYS B 1 2 ? 35.688 71.562 20.141 1 32.38 2 LYS B O 1
ATOM 954 N N . LYS B 1 3 ? 33.688 72.375 20.375 1 38.25 3 LYS B N 1
ATOM 955 C CA . LYS B 1 3 ? 32.844 71.25 20.75 1 38.25 3 LYS B CA 1
ATOM 956 C C . LYS B 1 3 ? 32.594 70.312 19.547 1 38.25 3 LYS B C 1
ATOM 958 O O . LYS B 1 3 ? 31.781 70.625 18.672 1 38.25 3 LYS B O 1
ATOM 963 N N . LYS B 1 4 ? 33.719 70 18.734 1 33.66 4 LYS B N 1
ATOM 964 C CA . LYS B 1 4 ? 33.344 69.125 17.625 1 33.66 4 LYS B CA 1
ATOM 965 C C . LYS B 1 4 ? 32.5 67.938 18.125 1 33.66 4 LYS B C 1
ATOM 967 O O . LYS B 1 4 ? 32.875 67.25 19.078 1 33.66 4 LYS B O 1
ATOM 972 N N . ALA B 1 5 ? 31.266 68 17.734 1 28.81 5 ALA B N 1
ATOM 973 C CA . ALA B 1 5 ? 30.094 67.125 17.812 1 28.81 5 ALA B CA 1
ATOM 974 C C . ALA B 1 5 ? 30.469 65.688 17.469 1 28.81 5 ALA B C 1
ATOM 976 O O . ALA B 1 5 ? 31.562 65.375 17 1 28.81 5 ALA B O 1
ATOM 977 N N . VAL B 1 6 ? 29.562 65 16.656 1 25.44 6 VAL B N 1
ATOM 978 C CA . VAL B 1 6 ? 28.469 64.062 16.734 1 25.44 6 VAL B CA 1
ATOM 979 C C . VAL B 1 6 ? 28.969 62.688 16.312 1 25.44 6 VAL B C 1
ATOM 981 O O . VAL B 1 6 ? 28.719 61.688 17 1 25.44 6 VAL B O 1
ATOM 984 N N . VAL B 1 7 ? 29.359 62.312 15.023 1 28.3 7 VAL B N 1
ATOM 985 C CA . VAL B 1 7 ? 28.5 61.344 14.328 1 28.3 7 VAL B CA 1
ATOM 986 C C . VAL B 1 7 ? 29 59.938 14.602 1 28.3 7 VAL B C 1
ATOM 988 O O . VAL B 1 7 ? 30.109 59.562 14.242 1 28.3 7 VAL B O 1
ATOM 991 N N . ALA B 1 8 ? 28.594 59.406 15.836 1 27.7 8 ALA B N 1
ATOM 992 C CA . ALA B 1 8 ? 28.719 58 16.125 1 27.7 8 ALA B CA 1
ATOM 993 C C . ALA B 1 8 ? 28.078 57.156 15.016 1 27.7 8 ALA B C 1
ATOM 995 O O . ALA B 1 8 ? 26.859 57.125 14.859 1 27.7 8 ALA B O 1
ATOM 996 N N . LEU B 1 9 ? 28.656 57.125 13.773 1 29.14 9 LEU B N 1
ATOM 997 C CA . LEU B 1 9 ? 28.188 56.156 12.789 1 29.14 9 LEU B CA 1
ATOM 998 C C . LEU B 1 9 ? 28.219 54.75 13.367 1 29.14 9 LEU B C 1
ATOM 1000 O O . LEU B 1 9 ? 29.281 54.188 13.609 1 29.14 9 LEU B O 1
ATOM 1004 N N . CYS B 1 10 ? 27.234 54.438 14.273 1 26.06 10 CYS B N 1
ATOM 1005 C CA . CYS B 1 10 ? 26.906 53.062 14.672 1 26.06 10 CYS B CA 1
ATOM 1006 C C . CYS B 1 10 ? 26.672 52.188 13.453 1 26.06 10 CYS B C 1
ATOM 1008 O O . CYS B 1 10 ? 25.641 52.344 12.773 1 26.06 10 CYS B O 1
ATOM 1010 N N . SER B 1 11 ? 27.594 52.062 12.539 1 26.39 11 SER B N 1
ATOM 1011 C CA . SER B 1 11 ? 27.344 51 11.555 1 26.39 11 SER B CA 1
ATOM 1012 C C . SER B 1 11 ? 26.828 49.75 12.219 1 26.39 11 SER B C 1
ATOM 1014 O O . SER B 1 11 ? 27.547 49.094 12.984 1 26.39 11 SER B O 1
ATOM 1016 N N . LEU B 1 12 ? 25.5 49.719 12.523 1 29.23 12 LEU B N 1
ATOM 1017 C CA . LEU B 1 12 ? 24.703 48.5 12.719 1 29.23 12 LEU B CA 1
ATOM 1018 C C . LEU B 1 12 ? 25.031 47.469 11.641 1 29.23 12 LEU B C 1
ATOM 1020 O O . LEU B 1 12 ? 24.703 47.688 10.469 1 29.23 12 LEU B O 1
ATOM 1024 N N . MET B 1 13 ? 26.25 46.938 11.578 1 28.12 13 MET B N 1
ATOM 1025 C CA . MET B 1 13 ? 26.375 45.656 10.859 1 28.12 13 MET B CA 1
ATOM 1026 C C . MET B 1 13 ? 25.203 44.75 11.172 1 28.12 13 MET B C 1
ATOM 1028 O O . MET B 1 13 ? 24.984 44.375 12.32 1 28.12 13 MET B O 1
ATOM 1032 N N . ALA B 1 14 ? 24.016 44.906 10.461 1 26.66 14 ALA B N 1
ATOM 1033 C CA . ALA B 1 14 ? 22.969 43.906 10.25 1 26.66 14 ALA B CA 1
ATOM 1034 C C . ALA B 1 14 ? 23.562 42.531 10.047 1 26.66 14 ALA B C 1
ATOM 1036 O O . ALA B 1 14 ? 24.219 42.25 9.031 1 26.66 14 ALA B O 1
ATOM 1037 N N . VAL B 1 15 ? 24.125 41.875 11.062 1 27.64 15 VAL B N 1
ATOM 1038 C CA . VAL B 1 15 ? 24.203 40.406 11.039 1 27.64 15 VAL B CA 1
ATOM 1039 C C . VAL B 1 15 ? 22.891 39.844 10.547 1 27.64 15 VAL B C 1
ATOM 1041 O O . VAL B 1 15 ? 21.891 39.844 11.273 1 27.64 15 VAL B O 1
ATOM 1044 N N . LEU B 1 16 ? 22.359 40.125 9.32 1 30.52 16 LEU B N 1
ATOM 1045 C CA . LEU B 1 16 ? 21.281 39.312 8.773 1 30.52 16 LEU B CA 1
ATOM 1046 C C . LEU B 1 16 ? 21.469 37.844 9.156 1 30.52 16 LEU B C 1
ATOM 1048 O O . LEU B 1 16 ? 22.562 37.281 8.961 1 30.52 16 LEU B O 1
ATOM 1052 N N . SER B 1 17 ? 20.562 37.344 10.031 1 28.69 17 SER B N 1
ATOM 1053 C CA . SER B 1 17 ? 19.953 36.062 10.43 1 28.69 17 SER B CA 1
ATOM 1054 C C . SER B 1 17 ? 19.719 35.188 9.219 1 28.69 17 SER B C 1
ATOM 1056 O O . SER B 1 17 ? 18.672 35.281 8.555 1 28.69 17 SER B O 1
ATOM 1058 N N . LEU B 1 18 ? 20.547 35.062 8.18 1 33.09 18 LEU B N 1
ATOM 1059 C CA . LEU B 1 18 ? 20.281 33.969 7.258 1 33.09 18 LEU B CA 1
ATOM 1060 C C . LEU B 1 18 ? 19.969 32.688 8.016 1 33.09 18 LEU B C 1
ATOM 1062 O O . LEU B 1 18 ? 20.359 31.594 7.582 1 33.09 18 LEU B O 1
ATOM 1066 N N . ALA B 1 19 ? 19.969 32.625 9.312 1 31.28 19 ALA B N 1
ATOM 1067 C CA . ALA B 1 19 ? 19.578 31.281 9.719 1 31.28 19 ALA B CA 1
ATOM 1068 C C . ALA B 1 19 ? 18.25 30.875 9.086 1 31.28 19 ALA B C 1
ATOM 1070 O O . ALA B 1 19 ? 17.188 31.031 9.703 1 31.28 19 ALA B O 1
ATOM 1071 N N . ALA B 1 20 ? 17.656 31.609 8.07 1 34.12 20 ALA B N 1
ATOM 1072 C CA . ALA B 1 20 ? 16.469 30.938 7.551 1 34.12 20 ALA B CA 1
ATOM 1073 C C . ALA B 1 20 ? 16.734 29.453 7.309 1 34.12 20 ALA B C 1
ATOM 1075 O O . ALA B 1 20 ? 17.188 29.062 6.23 1 34.12 20 ALA B O 1
ATOM 1076 N N . CYS B 1 21 ? 17.562 28.781 7.973 1 35.12 21 CYS B N 1
ATOM 1077 C CA . CYS B 1 21 ? 17.484 27.359 7.695 1 35.12 21 CYS B CA 1
ATOM 1078 C C . CYS B 1 21 ? 16.094 26.969 7.176 1 35.12 21 CYS B C 1
ATOM 1080 O O . CYS B 1 21 ? 15.125 27.688 7.41 1 35.12 21 CYS B O 1
ATOM 1082 N N . GLY B 1 22 ? 15.938 25.812 6.227 1 36.91 22 GLY B N 1
ATOM 1083 C CA . GLY B 1 22 ? 14.875 25 5.656 1 36.91 22 GLY B CA 1
ATOM 1084 C C . GLY B 1 22 ? 13.664 24.875 6.562 1 36.91 22 GLY B C 1
ATOM 1085 O O . GLY B 1 22 ? 13.758 24.297 7.645 1 36.91 22 GLY B O 1
ATOM 1086 N N . LYS B 1 23 ? 12.781 25.766 6.84 1 39.06 23 LYS B N 1
ATOM 1087 C CA . LYS B 1 23 ? 11.445 25.547 7.383 1 39.06 23 LYS B CA 1
ATOM 1088 C C . LYS B 1 23 ? 10.992 24.109 7.195 1 39.06 23 LYS B C 1
ATOM 1090 O O . LYS B 1 23 ? 11.023 23.578 6.078 1 39.06 23 LYS B O 1
ATOM 1095 N N . GLY B 1 24 ? 11.102 23.141 8.031 1 46.69 24 GLY B N 1
ATOM 1096 C CA . GLY B 1 24 ? 10.539 21.797 8.141 1 46.69 24 GLY B CA 1
ATOM 1097 C C . GLY B 1 24 ? 9.203 21.656 7.43 1 46.69 24 GLY B C 1
ATOM 1098 O O . GLY B 1 24 ? 8.289 22.453 7.648 1 46.69 24 GLY B O 1
ATOM 1099 N N . LYS B 1 25 ? 9.117 21.484 6.125 1 50.47 25 LYS B N 1
ATOM 1100 C CA . LYS B 1 25 ? 7.859 21.281 5.406 1 50.47 25 LYS B CA 1
ATOM 1101 C C . LYS B 1 25 ? 6.754 20.828 6.352 1 50.47 25 LYS B C 1
ATOM 1103 O O . LYS B 1 25 ? 6.914 19.828 7.066 1 50.47 25 LYS B O 1
ATOM 1108 N N . GLU B 1 26 ? 6.07 21.688 7.004 1 61.44 26 GLU B N 1
ATOM 1109 C CA . GLU B 1 26 ? 4.867 21.266 7.719 1 61.44 26 GLU B CA 1
ATOM 1110 C C . GLU B 1 26 ? 4.137 20.156 6.965 1 61.44 26 GLU B C 1
ATOM 1112 O O . GLU B 1 26 ? 3.703 20.344 5.828 1 61.44 26 GLU B O 1
ATOM 1117 N N . THR B 1 27 ? 4.434 18.984 7.266 1 78.69 27 THR B N 1
ATOM 1118 C CA . THR B 1 27 ? 3.695 17.859 6.727 1 78.69 27 THR B CA 1
ATOM 1119 C C . THR B 1 27 ? 2.193 18.047 6.898 1 78.69 27 THR B C 1
ATOM 1121 O O . THR B 1 27 ? 1.723 18.359 7.996 1 78.69 27 THR B O 1
ATOM 1124 N N . SER B 1 28 ? 1.442 18.344 5.809 1 88 28 SER B N 1
ATOM 1125 C CA . SER B 1 28 ? -0.013 18.422 5.879 1 88 28 SER B CA 1
ATOM 1126 C C . SER B 1 28 ? -0.586 17.234 6.641 1 88 28 SER B C 1
ATOM 1128 O O . SER B 1 28 ? 0.033 16.156 6.695 1 88 28 SER B O 1
ATOM 1130 N N . PRO B 1 29 ? -1.708 17.453 7.309 1 91 29 PRO B N 1
ATOM 1131 C CA . PRO B 1 29 ? -2.35 16.297 7.941 1 91 29 PRO B CA 1
ATOM 1132 C C . PRO B 1 29 ? -2.559 15.133 6.977 1 91 29 PRO B C 1
ATOM 1134 O O . PRO B 1 29 ? -2.441 13.969 7.371 1 91 29 PRO B O 1
ATOM 1137 N N . GLU B 1 30 ? -2.898 15.492 5.719 1 91.81 30 GLU B N 1
ATOM 1138 C CA . GLU B 1 30 ? -3.07 14.445 4.715 1 91.81 30 GLU B CA 1
ATOM 1139 C C . GLU B 1 30 ? -1.777 13.664 4.504 1 91.81 30 GLU B C 1
ATOM 1141 O O . GLU B 1 30 ? -1.802 12.445 4.355 1 91.81 30 GLU B O 1
ATOM 1146 N N . SER B 1 31 ? -0.697 14.312 4.539 1 93.44 31 SER B N 1
ATOM 1147 C CA . SER B 1 31 ? 0.59 13.633 4.402 1 93.44 31 SER B CA 1
ATOM 1148 C C . SER B 1 31 ? 0.858 12.703 5.578 1 93.44 31 SER B C 1
ATOM 1150 O O . SER B 1 31 ? 1.433 11.625 5.41 1 93.44 31 SER B O 1
ATOM 1152 N N . GLU B 1 32 ? 0.431 13.102 6.723 1 93.88 32 GLU B N 1
ATOM 1153 C CA . GLU B 1 32 ? 0.635 12.297 7.926 1 93.88 32 GLU B CA 1
ATOM 1154 C C . GLU B 1 32 ? -0.203 11.023 7.887 1 93.88 32 GLU B C 1
ATOM 1156 O O . GLU B 1 32 ? 0.24 9.969 8.344 1 93.88 32 GLU B O 1
ATOM 1161 N N . TRP B 1 33 ? -1.356 11.078 7.305 1 97 33 TRP B N 1
ATOM 1162 C CA . TRP B 1 33 ? -2.295 9.961 7.32 1 97 33 TRP B CA 1
ATOM 1163 C C . TRP B 1 33 ? -2.133 9.094 6.074 1 97 33 TRP B C 1
ATOM 1165 O O . TRP B 1 33 ? -2.645 7.977 6.02 1 97 33 TRP B O 1
ATOM 1175 N N . ALA B 1 34 ? -1.43 9.625 5.066 1 96.88 34 ALA B N 1
ATOM 1176 C CA . ALA B 1 34 ? -1.136 8.797 3.904 1 96.88 34 ALA B CA 1
ATOM 1177 C C . ALA B 1 34 ? -0.381 7.531 4.312 1 96.88 34 ALA B C 1
ATOM 1179 O O . ALA B 1 34 ? 0.497 7.578 5.176 1 96.88 34 ALA B O 1
ATOM 1180 N N . GLY B 1 35 ? -0.759 6.359 3.711 1 97.12 35 GLY B N 1
ATOM 1181 C CA . GLY B 1 35 ? -0.129 5.094 4.043 1 97.12 35 GLY B CA 1
ATOM 1182 C C . GLY B 1 35 ? -0.986 3.891 3.691 1 97.12 35 GLY B C 1
ATOM 1183 O O . GLY B 1 35 ? -1.99 4.023 2.988 1 97.12 35 GLY B O 1
ATOM 1184 N N . VAL B 1 36 ? -0.526 2.779 4.082 1 97.12 36 VAL B N 1
ATOM 1185 C CA . VAL B 1 36 ? -1.199 1.5 3.879 1 97.12 36 VAL B CA 1
ATOM 1186 C C . VAL B 1 36 ? -1.727 0.977 5.211 1 97.12 36 VAL B C 1
ATOM 1188 O O . VAL B 1 36 ? -0.999 0.949 6.207 1 97.12 36 VAL B O 1
ATOM 1191 N N . TYR B 1 37 ? -2.984 0.598 5.16 1 97.44 37 TYR B N 1
ATOM 1192 C CA . TYR B 1 37 ? -3.654 0.068 6.344 1 97.44 37 TYR B CA 1
ATOM 1193 C C . TYR B 1 37 ? -4.234 -1.313 6.066 1 97.44 37 TYR B C 1
ATOM 1195 O O . TYR B 1 37 ? -4.922 -1.517 5.062 1 97.44 37 TYR B O 1
ATOM 1203 N N . ILE B 1 38 ? -3.963 -2.234 6.949 1 95.81 38 ILE B N 1
ATOM 1204 C CA . ILE B 1 38 ? -4.461 -3.6 6.824 1 95.81 38 ILE B CA 1
ATOM 1205 C C . ILE B 1 38 ? -5.582 -3.834 7.832 1 95.81 38 ILE B C 1
ATOM 1207 O O . ILE B 1 38 ? -5.391 -3.65 9.039 1 95.81 38 ILE B O 1
ATOM 1211 N N . GLY B 1 39 ? -6.719 -4.238 7.285 1 96.56 39 GLY B N 1
ATOM 1212 C CA . GLY B 1 39 ? -7.875 -4.516 8.117 1 96.56 39 GLY B CA 1
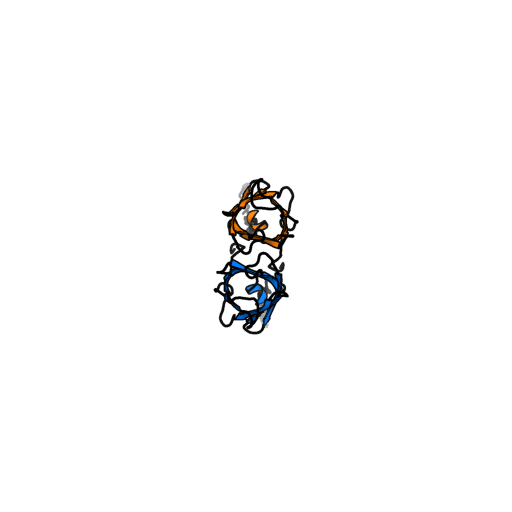ATOM 1213 C C . GLY B 1 39 ? -7.758 -5.824 8.883 1 96.56 39 GLY B C 1
ATOM 1214 O O . GLY B 1 39 ? -7.23 -6.809 8.359 1 96.56 39 GLY B O 1
ATOM 1215 N N . LYS B 1 40 ? -8.336 -5.84 10 1 94.38 40 LYS B N 1
ATOM 1216 C CA . LYS B 1 40 ? -8.289 -7.02 10.859 1 94.38 40 LYS B CA 1
ATOM 1217 C C . LYS B 1 40 ? -9.094 -8.164 10.258 1 94.38 40 LYS B C 1
ATOM 1219 O O . LYS B 1 40 ? -8.844 -9.336 10.555 1 94.38 40 LYS B O 1
ATOM 1224 N N . ASP B 1 41 ? -10.008 -7.801 9.43 1 91.75 41 ASP B N 1
ATOM 1225 C CA . ASP B 1 41 ? -10.844 -8.828 8.812 1 91.75 41 ASP B CA 1
ATOM 1226 C C . ASP B 1 41 ? -10.422 -9.07 7.359 1 91.75 41 ASP B C 1
ATOM 1228 O O . ASP B 1 41 ? -11.141 -9.734 6.605 1 91.75 41 ASP B O 1
ATOM 1232 N N . GLY B 1 42 ? -9.289 -8.5 6.965 1 88.19 42 GLY B N 1
ATOM 1233 C CA . GLY B 1 42 ? -8.719 -8.867 5.68 1 88.19 42 GLY B CA 1
ATOM 1234 C C . GLY B 1 42 ? -8.82 -7.77 4.641 1 88.19 42 GLY B C 1
ATOM 1235 O O . GLY B 1 42 ? -8.312 -7.91 3.529 1 88.19 42 GLY B O 1
ATOM 1236 N N . SER B 1 43 ? -9.453 -6.664 4.938 1 93.81 43 SER B N 1
ATOM 1237 C CA . SER B 1 43 ? -9.547 -5.555 3.992 1 93.81 43 SER B CA 1
ATOM 1238 C C . SER B 1 43 ? -8.227 -4.801 3.895 1 93.81 43 SER B C 1
ATOM 1240 O O . SER B 1 43 ? -7.352 -4.953 4.75 1 93.81 43 SER B O 1
ATOM 1242 N N . LEU B 1 44 ? -8.102 -4.109 2.857 1 95.69 44 LEU B N 1
ATOM 1243 C CA . LEU B 1 44 ? -6.949 -3.238 2.639 1 95.69 44 LEU B CA 1
ATOM 1244 C C . LEU B 1 44 ? -7.395 -1.819 2.305 1 95.69 44 LEU B C 1
ATOM 1246 O O . LEU B 1 44 ? -8.336 -1.626 1.529 1 95.69 44 LEU B O 1
ATOM 1250 N N . LEU B 1 45 ? -6.75 -0.819 2.91 1 97.62 45 LEU B N 1
ATOM 1251 C CA . LEU B 1 45 ? -6.953 0.607 2.68 1 97.62 45 LEU B CA 1
ATOM 1252 C C . LEU B 1 45 ? -5.637 1.302 2.361 1 97.62 45 LEU B C 1
ATOM 1254 O O . LEU B 1 45 ? -4.66 1.164 3.104 1 97.62 45 LEU B O 1
ATOM 1258 N N . ILE B 1 46 ? -5.543 1.935 1.232 1 97.62 46 ILE B N 1
ATOM 1259 C CA . ILE B 1 46 ? -4.406 2.754 0.829 1 97.62 46 ILE B CA 1
ATOM 1260 C C . ILE B 1 46 ? -4.836 4.215 0.718 1 97.62 46 ILE B C 1
ATOM 1262 O O . ILE B 1 46 ? -5.727 4.547 -0.064 1 97.62 46 ILE B O 1
ATOM 1266 N N . LEU B 1 47 ? -4.258 5.098 1.493 1 98.31 47 LEU B N 1
ATOM 1267 C CA . LEU B 1 47 ? -4.441 6.543 1.402 1 98.31 47 LEU B CA 1
ATOM 1268 C C . LEU B 1 47 ? -3.217 7.207 0.779 1 98.31 47 LEU B C 1
ATOM 1270 O O . LEU B 1 47 ? -2.139 7.219 1.376 1 98.31 47 LEU B O 1
ATOM 1274 N N . CYS B 1 48 ? -3.439 7.746 -0.389 1 96.94 48 CYS B N 1
ATOM 1275 C CA . CYS B 1 48 ? -2.357 8.484 -1.03 1 96.94 48 CYS B CA 1
ATOM 1276 C C . CYS B 1 48 ? -2.377 9.953 -0.615 1 96.94 48 CYS B C 1
ATOM 1278 O O . CYS B 1 48 ? -3.447 10.539 -0.436 1 96.94 48 CYS B O 1
ATOM 1280 N N . GLU B 1 49 ? -1.281 10.547 -0.559 1 96 49 GLU B N 1
ATOM 1281 C CA . GLU B 1 49 ? -1.131 11.922 -0.095 1 96 49 GLU B CA 1
ATOM 1282 C C . GLU B 1 49 ? -1.931 12.891 -0.965 1 96 49 GLU B C 1
ATOM 1284 O O . GLU B 1 49 ? -2.385 13.93 -0.488 1 96 49 GLU B O 1
ATOM 1289 N N . ASP B 1 50 ? -2.129 12.578 -2.207 1 95.5 50 ASP B N 1
ATOM 1290 C CA . ASP B 1 50 ? -2.793 13.477 -3.143 1 95.5 50 ASP B CA 1
ATOM 1291 C C . ASP B 1 50 ? -4.309 13.438 -2.963 1 95.5 50 ASP B C 1
ATOM 1293 O O . ASP B 1 50 ? -5.047 14.078 -3.715 1 95.5 50 ASP B O 1
ATOM 1297 N N . GLY B 1 51 ? -4.742 12.594 -2.014 1 97.31 51 GLY B N 1
ATOM 1298 C CA . GLY B 1 51 ? -6.164 12.484 -1.737 1 97.31 51 GLY B CA 1
ATOM 1299 C C . GLY B 1 51 ? -6.82 11.312 -2.439 1 97.31 51 GLY B C 1
ATOM 1300 O O . GLY B 1 51 ? -8 11.031 -2.225 1 97.31 51 GLY B O 1
ATOM 1301 N N . GLY B 1 52 ? -6.094 10.602 -3.258 1 97.5 52 GLY B N 1
ATOM 1302 C CA . GLY B 1 52 ? -6.566 9.367 -3.863 1 97.5 52 GLY B CA 1
ATOM 1303 C C . GLY B 1 52 ? -6.242 8.133 -3.037 1 97.5 52 GLY B C 1
ATOM 1304 O O . GLY B 1 52 ? -5.836 8.25 -1.878 1 97.5 52 GLY B O 1
ATOM 1305 N N . GLY B 1 53 ? -6.559 6.957 -3.59 1 97.19 53 GLY B N 1
ATOM 1306 C CA . GLY B 1 53 ? -6.219 5.707 -2.932 1 97.19 53 GLY B CA 1
ATOM 1307 C C . GLY B 1 53 ? -7.066 4.539 -3.402 1 97.19 53 GLY B C 1
ATOM 1308 O O . GLY B 1 53 ? -7.637 4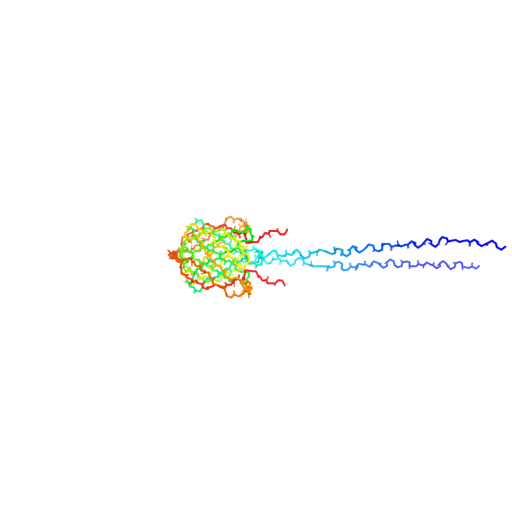.578 -4.496 1 97.19 53 GLY B O 1
ATOM 1309 N N . TYR B 1 54 ? -7.07 3.512 -2.537 1 96.5 54 TYR B N 1
ATOM 1310 C CA . TYR B 1 54 ? -7.789 2.283 -2.857 1 96.5 54 TYR B CA 1
ATOM 1311 C C . TYR B 1 54 ? -8.352 1.636 -1.6 1 96.5 54 TYR B C 1
ATOM 1313 O O . TYR B 1 54 ? -7.777 1.764 -0.517 1 96.5 54 TYR B O 1
ATOM 1321 N N . ILE B 1 55 ? -9.383 0.9 -1.818 1 96.19 55 ILE B N 1
ATOM 1322 C CA . ILE B 1 55 ? -9.953 0.055 -0.775 1 96.19 55 ILE B CA 1
ATOM 1323 C C . ILE B 1 55 ? -10.562 -1.197 -1.4 1 96.19 55 ILE B C 1
ATOM 1325 O O . ILE B 1 55 ? -11.164 -1.132 -2.475 1 96.19 55 ILE B O 1
ATOM 1329 N N . ASN B 1 56 ? -10.43 -2.322 -0.671 1 93.5 56 ASN B N 1
ATOM 1330 C CA . ASN B 1 56 ? -11.023 -3.506 -1.285 1 93.5 56 ASN B CA 1
ATOM 1331 C C . ASN B 1 56 ? -12.195 -4.035 -0.463 1 93.5 56 ASN B C 1
ATOM 1333 O O . ASN B 1 56 ? -13.055 -4.746 -0.986 1 93.5 56 ASN B O 1
ATOM 1337 N N . GLY B 1 57 ? -12.289 -3.674 0.843 1 90.19 57 GLY B N 1
ATOM 1338 C CA . GLY B 1 57 ? -13.422 -4.062 1.671 1 90.19 57 GLY B CA 1
ATOM 1339 C C . GLY B 1 57 ? -13.602 -5.566 1.766 1 90.19 57 GLY B C 1
ATOM 1340 O O . GLY B 1 57 ? -14.734 -6.059 1.763 1 90.19 57 GLY B O 1
ATOM 1341 N N . GLY B 1 58 ? -12.539 -6.238 1.655 1 86.44 58 GLY B N 1
ATOM 1342 C CA . GLY B 1 58 ? -12.625 -7.684 1.759 1 86.44 58 GLY B CA 1
ATOM 1343 C C . GLY B 1 58 ? -13.055 -8.352 0.465 1 86.44 58 GLY B C 1
ATOM 1344 O O . GLY B 1 58 ? -13.477 -9.508 0.466 1 86.44 58 GLY B O 1
ATOM 1345 N N . THR B 1 59 ? -13.094 -7.645 -0.582 1 88.06 59 THR B N 1
ATOM 1346 C CA . THR B 1 59 ? -13.391 -8.211 -1.892 1 88.06 59 THR B CA 1
ATOM 1347 C C . THR B 1 59 ? -12.117 -8.352 -2.723 1 88.06 59 THR B C 1
ATOM 1349 O O . THR B 1 59 ? -11.086 -7.762 -2.395 1 88.06 59 THR B O 1
ATOM 1352 N N . PRO B 1 60 ? -12.172 -9.094 -3.775 1 87.06 60 PRO B N 1
ATOM 1353 C CA . PRO B 1 60 ? -10.992 -9.211 -4.637 1 87.06 60 PRO B CA 1
ATOM 1354 C C . PRO B 1 60 ? -10.719 -7.949 -5.445 1 87.06 60 PRO B C 1
ATOM 1356 O O . PRO B 1 60 ? -9.625 -7.781 -5.988 1 87.06 60 PRO B O 1
ATOM 1359 N N . ASP B 1 61 ? -11.695 -7.09 -5.535 1 89.94 61 ASP B N 1
ATOM 1360 C CA . ASP B 1 61 ? -11.539 -5.871 -6.32 1 89.94 61 ASP B CA 1
ATOM 1361 C C . ASP B 1 61 ? -10.938 -4.746 -5.48 1 89.94 61 ASP B C 1
ATOM 1363 O O . ASP B 1 61 ? -11.234 -4.629 -4.289 1 89.94 61 ASP B O 1
ATOM 1367 N N . ASN B 1 62 ? -10.062 -3.969 -6.125 1 91.94 62 ASN B N 1
ATOM 1368 C CA . ASN B 1 62 ? -9.578 -2.732 -5.523 1 91.94 62 ASN B CA 1
ATOM 1369 C C . ASN B 1 62 ? -10.336 -1.517 -6.051 1 91.94 62 ASN B C 1
ATOM 1371 O O . ASN B 1 62 ? -10.211 -1.16 -7.223 1 91.94 62 ASN B O 1
ATOM 1375 N N . TYR B 1 63 ? -11.031 -0.904 -5.199 1 94.25 63 TYR B N 1
ATOM 1376 C CA . TYR B 1 63 ? -11.836 0.251 -5.594 1 94.25 63 TYR B CA 1
ATOM 1377 C C . TYR B 1 63 ? -11.062 1.548 -5.371 1 94.25 63 TYR B C 1
ATOM 1379 O O . TYR B 1 63 ? -10.516 1.775 -4.293 1 94.25 63 TYR B O 1
ATOM 1387 N N . LYS B 1 64 ? -11.039 2.322 -6.422 1 96.31 64 LYS B N 1
ATOM 1388 C CA . LYS B 1 64 ? -10.453 3.65 -6.273 1 96.31 64 LYS B CA 1
ATOM 1389 C C . LYS B 1 64 ? -11.273 4.512 -5.316 1 96.31 64 LYS B C 1
ATOM 1391 O O . LYS B 1 64 ? -12.508 4.449 -5.32 1 96.31 64 LYS B O 1
ATOM 1396 N N . ILE B 1 65 ? -10.531 5.34 -4.574 1 98 65 ILE B N 1
ATOM 1397 C CA . ILE B 1 65 ? -11.219 6.203 -3.615 1 98 65 ILE B CA 1
ATOM 1398 C C . ILE B 1 65 ? -10.711 7.637 -3.76 1 98 65 ILE B C 1
ATOM 1400 O O . ILE B 1 65 ? -9.648 7.871 -4.34 1 98 65 ILE B O 1
ATOM 1404 N N . LYS B 1 66 ? -11.484 8.547 -3.324 1 98.5 66 LYS B N 1
ATOM 1405 C CA . LYS B 1 66 ? -11.062 9.883 -2.926 1 98.5 66 LYS B CA 1
ATOM 1406 C C . LYS B 1 66 ? -11.219 10.086 -1.422 1 98.5 66 LYS B C 1
ATOM 1408 O O . LYS B 1 66 ? -12.203 9.641 -0.831 1 98.5 66 LYS B O 1
ATOM 1413 N N . TRP B 1 67 ? -10.227 10.703 -0.828 1 98.44 67 TRP B N 1
ATOM 1414 C CA . TRP B 1 67 ? -10.352 10.938 0.608 1 98.44 67 TRP B CA 1
ATOM 1415 C C . TRP B 1 67 ? -9.828 12.312 0.987 1 98.44 67 TRP B C 1
ATOM 1417 O O . TRP B 1 67 ? -9.094 12.938 0.219 1 98.44 67 TRP B O 1
ATOM 1427 N N . LYS B 1 68 ? -10.273 12.82 2.105 1 98.19 68 LYS B N 1
ATOM 1428 C CA . LYS B 1 68 ? -9.828 14.078 2.699 1 98.19 68 LYS B CA 1
ATOM 1429 C C . LYS B 1 68 ? -10.078 14.094 4.203 1 98.19 68 LYS B C 1
ATOM 1431 O O . LYS B 1 68 ? -10.859 13.281 4.719 1 98.19 68 LYS B O 1
ATOM 1436 N N . ILE B 1 69 ? -9.438 15 4.859 1 97.44 69 ILE B N 1
ATOM 1437 C CA . ILE B 1 69 ? -9.719 15.258 6.266 1 97.44 69 ILE B CA 1
ATOM 1438 C C . ILE B 1 69 ? -10.703 16.422 6.387 1 97.44 69 ILE B C 1
ATOM 1440 O O . ILE B 1 69 ? -10.492 17.484 5.793 1 97.44 69 ILE B O 1
ATOM 1444 N N . ASP B 1 70 ? -11.781 16.188 6.996 1 95.5 70 ASP B N 1
ATOM 1445 C CA . ASP B 1 70 ? -12.812 17.172 7.328 1 95.5 70 ASP B CA 1
ATOM 1446 C C . ASP B 1 70 ? -13.023 17.25 8.836 1 95.5 70 ASP B C 1
ATOM 1448 O O . ASP B 1 70 ? -13.719 16.406 9.414 1 95.5 70 ASP B O 1
ATOM 1452 N N . ASP B 1 71 ? -12.352 18.328 9.406 1 92.38 71 ASP B N 1
ATOM 1453 C CA . ASP B 1 71 ? -12.328 18.484 10.859 1 92.38 71 ASP B CA 1
ATOM 1454 C C . ASP B 1 71 ? -11.641 17.281 11.523 1 92.38 71 ASP B C 1
ATOM 1456 O O . ASP B 1 71 ? -10.445 17.078 11.336 1 92.38 71 ASP B O 1
ATOM 1460 N N . ASP B 1 72 ? -12.32 16.516 12.266 1 94.88 72 ASP B N 1
ATOM 1461 C CA . ASP B 1 72 ? -11.695 15.422 13 1 94.88 72 ASP B CA 1
ATOM 1462 C C . ASP B 1 72 ? -12.086 14.07 12.414 1 94.88 72 ASP B C 1
ATOM 1464 O O . ASP B 1 72 ? -12.188 13.078 13.141 1 94.88 72 ASP B O 1
ATOM 1468 N N . GLU B 1 73 ? -12.305 14.148 11.039 1 97.62 73 GLU B N 1
ATOM 1469 C CA . GLU B 1 73 ? -12.656 12.906 10.359 1 97.62 73 GLU B CA 1
ATOM 1470 C C . GLU B 1 73 ? -11.922 12.781 9.023 1 97.62 73 GLU B C 1
ATOM 1472 O O . GLU B 1 73 ? -11.727 13.773 8.328 1 97.62 73 GLU B O 1
ATOM 1477 N N . ILE B 1 74 ? -11.547 11.539 8.758 1 98.25 74 ILE B N 1
ATOM 1478 C CA . ILE B 1 74 ? -11.227 11.219 7.375 1 98.25 74 ILE B CA 1
ATOM 1479 C C . ILE B 1 74 ? -12.484 10.742 6.648 1 98.25 74 ILE B C 1
ATOM 1481 O O . ILE B 1 74 ? -13.133 9.789 7.078 1 98.25 74 ILE B O 1
ATOM 1485 N N . VAL B 1 75 ? -12.766 11.383 5.605 1 98.31 75 VAL B N 1
ATOM 1486 C CA . VAL B 1 75 ? -13.914 11.023 4.777 1 98.31 75 VAL B CA 1
ATOM 1487 C C . VAL B 1 75 ? -13.438 10.344 3.498 1 98.31 75 VAL B C 1
ATOM 1489 O O . VAL B 1 75 ? -12.641 10.906 2.746 1 98.31 75 VAL B O 1
ATOM 1492 N N . ILE B 1 76 ? -13.953 9.141 3.252 1 98.25 76 ILE B N 1
ATOM 1493 C CA . ILE B 1 76 ? -13.602 8.336 2.09 1 98.25 76 ILE B CA 1
ATOM 1494 C C . ILE B 1 76 ? -14.812 8.172 1.183 1 98.25 76 ILE B C 1
ATOM 1496 O O . ILE B 1 76 ? -15.883 7.762 1.638 1 98.25 76 ILE B O 1
ATOM 1500 N N . LYS B 1 77 ? -14.609 8.469 -0.049 1 97.44 77 LYS B N 1
ATOM 1501 C CA . LYS B 1 77 ? -15.664 8.281 -1.039 1 97.44 77 LYS B CA 1
ATOM 1502 C C . LYS B 1 77 ? -15.242 7.27 -2.102 1 97.44 77 LYS B C 1
ATOM 1504 O O . LYS B 1 77 ? -14.117 7.32 -2.602 1 97.44 77 LYS B O 1
ATOM 1509 N N . CYS B 1 78 ? -16.094 6.332 -2.377 1 95.19 78 CYS B N 1
ATOM 1510 C CA . CYS B 1 78 ? -15.859 5.387 -3.465 1 95.19 78 CYS B CA 1
ATOM 1511 C C . CYS B 1 78 ? -17.188 4.914 -4.062 1 95.19 78 CYS B C 1
ATOM 1513 O O . CYS B 1 78 ? -18.234 5.027 -3.424 1 95.19 78 CYS B O 1
ATOM 1515 N N . ASP B 1 79 ? -17.141 4.367 -5.242 1 94.06 79 ASP B N 1
ATOM 1516 C CA . ASP B 1 79 ? -18.359 3.977 -5.949 1 94.06 79 ASP B CA 1
ATOM 1517 C C . ASP B 1 79 ? -19.047 2.799 -5.262 1 94.06 79 ASP B C 1
ATOM 1519 O O . ASP B 1 79 ? -20.281 2.744 -5.188 1 94.06 79 ASP B O 1
ATOM 1523 N N . ARG B 1 80 ? -18.312 1.89 -4.738 1 93.06 80 ARG B N 1
ATOM 1524 C CA . ARG B 1 80 ? -18.844 0.646 -4.184 1 93.06 80 ARG B CA 1
ATOM 1525 C C . ARG B 1 80 ? -19.484 0.879 -2.818 1 93.06 80 ARG B C 1
ATOM 1527 O O . ARG B 1 80 ? -20.547 0.334 -2.521 1 93.06 80 ARG B O 1
ATOM 1534 N N . PHE B 1 81 ? -18.844 1.708 -1.98 1 93.88 81 PHE B N 1
ATOM 1535 C CA . PHE B 1 81 ? -19.266 1.833 -0.59 1 93.88 81 PHE B CA 1
ATOM 1536 C C . PHE B 1 81 ? -19.812 3.229 -0.313 1 93.88 81 PHE B C 1
ATOM 1538 O O . PHE B 1 81 ? -20.188 3.545 0.821 1 93.88 81 PHE B O 1
ATOM 1545 N N . GLU B 1 82 ? -19.844 4.02 -1.349 1 94.19 82 GLU B N 1
ATOM 1546 C CA . GLU B 1 82 ? -20.391 5.371 -1.355 1 94.19 82 GLU B CA 1
ATOM 1547 C C . GLU B 1 82 ? -19.578 6.301 -0.452 1 94.19 82 GLU B C 1
ATOM 1549 O O . GLU B 1 82 ? -18.766 7.086 -0.933 1 94.19 82 GLU B O 1
ATOM 1554 N N . LYS B 1 83 ? -19.719 6.098 0.89 1 96.81 83 LYS B N 1
ATOM 1555 C CA . LYS B 1 83 ? -19 6.938 1.848 1 96.81 83 LYS B CA 1
ATOM 1556 C C . LYS B 1 83 ? -18.594 6.141 3.08 1 96.81 83 LYS B C 1
ATOM 1558 O O . LYS B 1 83 ? -19.422 5.457 3.689 1 96.81 83 LYS B O 1
ATOM 1563 N N . LEU B 1 84 ? -17.375 6.27 3.465 1 97.69 84 LEU B N 1
ATOM 1564 C CA . LEU B 1 84 ? -16.828 5.723 4.699 1 97.69 84 LEU B CA 1
ATOM 1565 C C . LEU B 1 84 ? -16.156 6.816 5.527 1 97.69 84 LEU B C 1
ATOM 1567 O O . LEU B 1 84 ? -15.734 7.84 4.988 1 97.69 84 LEU B O 1
ATOM 1571 N N . ILE B 1 85 ? -16.125 6.551 6.793 1 97.75 85 ILE B N 1
ATOM 1572 C CA . ILE B 1 85 ? -15.594 7.562 7.703 1 97.75 85 ILE B CA 1
ATOM 1573 C C . ILE B 1 85 ? -14.625 6.918 8.688 1 97.75 85 ILE B C 1
ATOM 1575 O O . ILE B 1 85 ? -14.844 5.793 9.141 1 97.75 85 ILE B O 1
ATOM 1579 N N . ILE B 1 86 ? -13.57 7.656 9.031 1 97.88 86 ILE B N 1
ATOM 1580 C CA . ILE B 1 86 ? -12.656 7.352 10.125 1 97.88 86 ILE B CA 1
ATOM 1581 C C . ILE B 1 86 ? -12.625 8.516 11.117 1 97.88 86 ILE B C 1
ATOM 1583 O O . ILE B 1 86 ? -12.266 9.633 10.758 1 97.88 86 ILE B O 1
ATOM 1587 N N . ASP B 1 87 ? -13.078 8.273 12.336 1 97.38 87 ASP B N 1
ATOM 1588 C CA . ASP B 1 87 ? -12.93 9.258 13.398 1 97.38 87 ASP B CA 1
ATOM 1589 C C . ASP B 1 87 ? -11.477 9.375 13.844 1 97.38 87 ASP B C 1
ATOM 1591 O O . ASP B 1 87 ? -10.875 8.391 14.273 1 97.38 87 ASP B O 1
ATOM 1595 N N . ILE B 1 88 ? -10.953 10.562 13.711 1 97.44 88 ILE B N 1
ATOM 1596 C CA . ILE B 1 88 ? -9.547 10.719 14.07 1 97.44 88 ILE B CA 1
ATOM 1597 C C . ILE B 1 88 ? -9.406 11.766 15.172 1 97.44 88 ILE B C 1
ATOM 1599 O O . ILE B 1 88 ? -8.336 12.359 15.336 1 97.44 88 ILE B O 1
ATOM 1603 N N . ASP B 1 89 ? -10.57 11.914 15.867 1 94.5 89 ASP B N 1
ATOM 1604 C CA . ASP B 1 89 ? -10.516 12.773 17.047 1 94.5 89 ASP B CA 1
ATOM 1605 C C . ASP B 1 89 ? -9.562 12.203 18.094 1 94.5 89 ASP B C 1
ATOM 1607 O O . ASP B 1 89 ? -9.797 11.117 18.625 1 94.5 89 ASP B O 1
ATOM 1611 N N . ASP B 1 90 ? -8.43 12.758 18.281 1 94.44 90 ASP B N 1
ATOM 1612 C CA . ASP B 1 90 ? -7.406 12.383 19.25 1 94.44 90 ASP B CA 1
ATOM 1613 C C . ASP B 1 90 ? -6.637 11.148 18.812 1 94.44 90 ASP B C 1
ATOM 1615 O O . ASP B 1 90 ? -6.098 10.406 19.625 1 94.44 90 ASP B O 1
ATOM 1619 N N . ALA B 1 91 ? -6.766 10.797 17.609 1 96.06 91 ALA B N 1
ATOM 1620 C CA . ALA B 1 91 ? -6.039 9.648 17.078 1 96.06 91 ALA B CA 1
ATOM 1621 C C . ALA B 1 91 ? -4.77 10.094 16.344 1 96.06 91 ALA B C 1
ATOM 1623 O O . ALA B 1 91 ? -4.691 11.219 15.859 1 96.06 91 ALA B O 1
ATOM 1624 N N . GLU B 1 92 ? -3.85 9.195 16.359 1 95.69 92 GLU B N 1
ATOM 1625 C CA . GLU B 1 92 ? -2.648 9.32 15.531 1 95.69 92 GLU B CA 1
ATOM 1626 C C . GLU B 1 92 ? -2.611 8.266 14.438 1 95.69 92 GLU B C 1
ATOM 1628 O O . GLU B 1 92 ? -3.256 7.219 14.555 1 95.69 92 GLU B O 1
ATOM 1633 N N . PRO B 1 93 ? -1.868 8.5 13.352 1 94.19 93 PRO B N 1
ATOM 1634 C CA . PRO B 1 93 ? -1.875 7.586 12.211 1 94.19 93 PRO B CA 1
ATOM 1635 C C . PRO B 1 93 ? -1.448 6.168 12.586 1 94.19 93 PRO B C 1
ATOM 1637 O O . PRO B 1 93 ? -1.835 5.207 11.914 1 94.19 93 PRO B O 1
ATOM 1640 N N . ASP B 1 94 ? -0.654 6.031 13.641 1 95.44 94 ASP B N 1
ATOM 1641 C CA . ASP B 1 94 ? -0.148 4.711 14.008 1 95.44 94 ASP B CA 1
ATOM 1642 C C . ASP B 1 94 ? -1.103 4 14.961 1 95.44 94 ASP B C 1
ATOM 1644 O O . ASP B 1 94 ? -0.872 2.848 15.336 1 95.44 94 ASP B O 1
ATOM 1648 N N . ASP B 1 95 ? -2.172 4.633 15.352 1 97.56 95 ASP B N 1
ATOM 1649 C CA . ASP B 1 95 ? -3.213 3.979 16.141 1 97.56 95 ASP B CA 1
ATOM 1650 C C . ASP B 1 95 ? -4.062 3.055 15.266 1 97.56 95 ASP B C 1
ATOM 1652 O O . ASP B 1 95 ? -4.074 3.189 14.039 1 97.56 95 ASP B O 1
ATOM 1656 N N . THR B 1 96 ? -4.645 2.066 16 1 98.25 96 THR B N 1
ATOM 1657 C CA . THR B 1 96 ? -5.703 1.331 15.328 1 98.25 96 THR B CA 1
ATOM 1658 C C . THR B 1 96 ? -6.871 2.252 14.992 1 98.25 96 THR B C 1
ATOM 1660 O O . THR B 1 96 ? -7.387 2.951 15.867 1 98.25 96 THR B O 1
ATOM 1663 N N . ILE B 1 97 ? -7.273 2.283 13.695 1 97.88 97 ILE B N 1
ATOM 1664 C CA . ILE B 1 97 ? -8.391 3.131 13.289 1 97.88 97 ILE B CA 1
ATOM 1665 C C . ILE B 1 97 ? -9.57 2.264 12.867 1 97.88 97 ILE B C 1
ATOM 1667 O O . ILE B 1 97 ? -9.383 1.167 12.328 1 97.88 97 ILE B O 1
ATOM 1671 N N . CYS B 1 98 ? -10.719 2.752 13.023 1 98.25 98 CYS B N 1
ATOM 1672 C CA . CYS B 1 98 ? -11.93 2.07 12.586 1 98.25 98 CYS B CA 1
ATOM 1673 C C . CYS B 1 98 ? -12.523 2.752 11.367 1 98.25 98 CYS B C 1
ATOM 1675 O 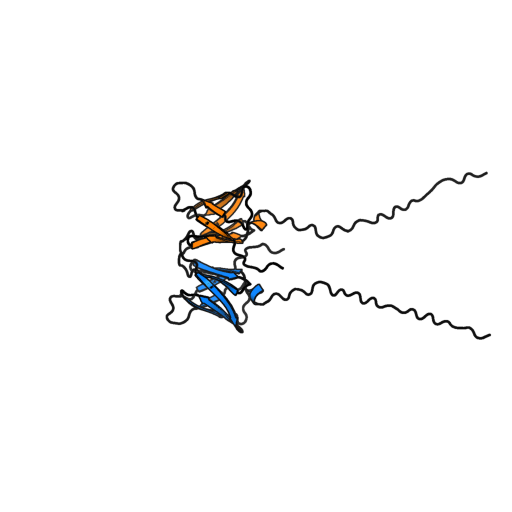O . CYS B 1 98 ? -12.781 3.959 11.383 1 98.25 98 CYS B O 1
ATOM 1677 N N . VAL B 1 99 ? -12.688 2.006 10.305 1 97.81 99 VAL B N 1
ATOM 1678 C CA . VAL B 1 99 ? -13.398 2.502 9.125 1 97.81 99 VAL B CA 1
ATOM 1679 C C . VAL B 1 99 ? -14.867 2.111 9.211 1 97.81 99 VAL B C 1
ATOM 1681 O O . VAL B 1 99 ? -15.203 0.925 9.273 1 97.81 99 VAL B O 1
ATOM 1684 N N . SER B 1 100 ? -15.695 3.098 9.172 1 97.19 100 SER B N 1
ATOM 1685 C CA . SER B 1 100 ? -17.125 2.869 9.367 1 97.19 100 SER B CA 1
ATOM 1686 C C . SER B 1 100 ? -17.922 3.342 8.156 1 97.19 100 SER B C 1
ATOM 1688 O O . SER B 1 100 ? -17.531 4.289 7.473 1 97.19 100 SER B O 1
ATOM 1690 N N . GLY B 1 101 ? -18.938 2.615 7.859 1 93.88 101 GLY B N 1
ATOM 1691 C CA . GLY B 1 101 ? -19.875 2.992 6.812 1 93.88 101 GLY B CA 1
ATOM 1692 C C . GLY B 1 101 ? -21.219 3.432 7.344 1 93.88 101 GLY B C 1
ATOM 1693 O O . GLY B 1 101 ? -21.484 3.328 8.547 1 93.88 101 GLY B O 1
ATOM 1694 N N . LYS B 1 102 ? -21.984 4.086 6.504 1 85.5 102 LYS B N 1
ATOM 1695 C CA . LYS B 1 102 ? -23.344 4.441 6.887 1 85.5 102 LYS B CA 1
ATOM 1696 C C . LYS B 1 102 ? -24.234 3.207 6.949 1 85.5 102 LYS B C 1
ATOM 1698 O O . LYS B 1 102 ? -23.938 2.188 6.324 1 85.5 102 LYS B O 1
ATOM 1703 N N . GLU B 1 103 ? -25.312 3.41 7.672 1 82.81 103 GLU B N 1
ATOM 1704 C CA . GLU B 1 103 ? -26.297 2.334 7.73 1 82.81 103 GLU B CA 1
ATOM 1705 C C . GLU B 1 103 ? -26.812 1.986 6.34 1 82.81 103 GLU B C 1
ATOM 1707 O O . GLU B 1 103 ? -27.094 2.877 5.535 1 82.81 103 GLU B O 1
ATOM 1712 N N . GLY B 1 104 ? -26.859 0.654 5.984 1 82.75 104 GLY B N 1
ATOM 1713 C CA . GLY B 1 104 ? -27.391 0.217 4.703 1 82.75 104 GLY B CA 1
ATOM 1714 C C . GLY B 1 104 ? -26.328 -0.007 3.654 1 82.75 104 GLY B C 1
ATOM 1715 O O . GLY B 1 104 ? -26.594 -0.568 2.59 1 82.75 104 GLY B O 1
ATOM 1716 N N . GLN B 1 105 ? -25.188 0.361 3.977 1 81.25 105 GLN B N 1
ATOM 1717 C CA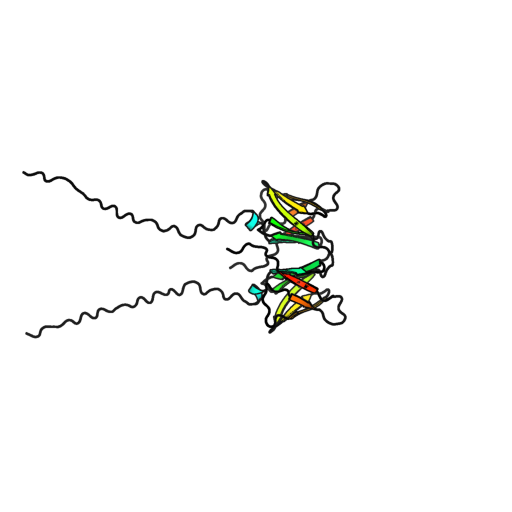 . GLN B 1 105 ? -24.109 0.141 3.021 1 81.25 105 GLN B CA 1
ATOM 1718 C C . GLN B 1 105 ? -23.531 -1.26 3.17 1 81.25 105 GLN B C 1
ATOM 1720 O O . GLN B 1 105 ? -23.656 -1.882 4.227 1 81.25 105 GLN B O 1
ATOM 1725 N N . SER B 1 106 ? -23.031 -1.735 2.027 1 88.19 106 SER B N 1
ATOM 1726 C CA . SER B 1 106 ? -22.391 -3.045 2.008 1 88.19 106 SER B CA 1
ATOM 1727 C C . SER B 1 106 ? -20.984 -2.977 2.586 1 88.19 106 SER B C 1
ATOM 1729 O O . SER B 1 106 ? -20 -3.289 1.899 1 88.19 106 SER B O 1
ATOM 1731 N N . TRP B 1 107 ? -20.906 -2.322 3.725 1 93.44 107 TRP B N 1
ATOM 1732 C CA . TRP B 1 107 ? -19.656 -2.236 4.477 1 93.44 107 TRP B CA 1
ATOM 1733 C C . TRP B 1 107 ? -19.859 -2.686 5.922 1 93.44 107 TRP B C 1
ATOM 1735 O O . TRP B 1 107 ? -20.844 -2.312 6.559 1 93.44 107 TRP B O 1
ATOM 1745 N N . ARG B 1 108 ? -18.984 -3.496 6.418 1 92.19 108 ARG B N 1
ATOM 1746 C CA . ARG B 1 108 ? -18.891 -3.834 7.836 1 92.19 108 ARG B CA 1
ATOM 1747 C C . ARG B 1 108 ? -17.75 -3.088 8.5 1 92.19 108 ARG B C 1
ATOM 1749 O O . ARG B 1 108 ? -16.609 -3.141 8.031 1 92.19 108 ARG B O 1
ATOM 1756 N N . ASP B 1 109 ? -18.172 -2.42 9.617 1 96.31 109 ASP B N 1
ATOM 1757 C CA . ASP B 1 109 ? -17.125 -1.695 10.336 1 96.31 109 ASP B CA 1
ATOM 1758 C C . ASP B 1 109 ? -15.93 -2.594 10.609 1 96.31 109 ASP B C 1
ATOM 1760 O O . ASP B 1 109 ? -16.078 -3.742 11.031 1 96.31 109 ASP B O 1
ATOM 1764 N N . GLU B 1 110 ? -14.758 -2.041 10.367 1 96.81 110 GLU B N 1
ATOM 1765 C CA . GLU B 1 110 ? -13.539 -2.834 10.508 1 96.81 110 GLU B CA 1
ATOM 1766 C C . GLU B 1 110 ? -12.391 -1.988 11.062 1 96.81 110 GLU B C 1
ATOM 1768 O O . GLU B 1 110 ? -12.242 -0.822 10.695 1 96.81 110 GLU B O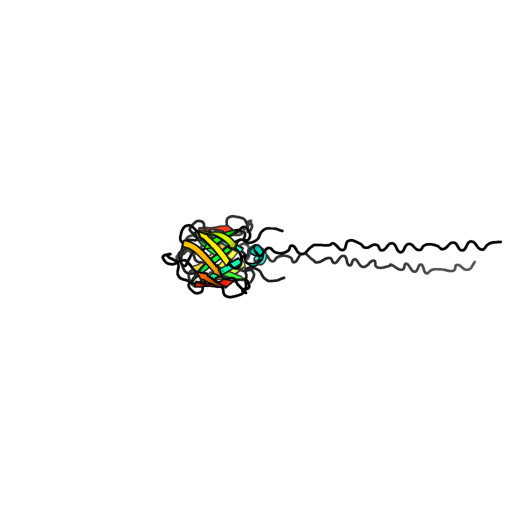 1
ATOM 1773 N N . ASP B 1 111 ? -11.594 -2.557 11.938 1 98 111 ASP B N 1
ATOM 1774 C CA . ASP B 1 111 ? -10.383 -1.945 12.469 1 98 111 ASP B CA 1
ATOM 1775 C C . ASP B 1 111 ? -9.195 -2.166 11.539 1 98 111 ASP B C 1
ATOM 1777 O O . ASP B 1 111 ? -9.031 -3.254 10.977 1 98 111 ASP B O 1
ATOM 1781 N N . PHE B 1 112 ? -8.398 -1.127 11.406 1 97.75 112 PHE B N 1
ATOM 1782 C CA . PHE B 1 112 ? -7.215 -1.166 10.555 1 97.75 112 PHE B CA 1
ATOM 1783 C C . PHE B 1 112 ? -5.977 -0.751 11.344 1 97.75 112 PHE B C 1
ATOM 1785 O O . PHE B 1 112 ? -6.031 0.165 12.164 1 97.75 112 PHE B O 1
ATOM 1792 N N . ASP B 1 113 ? -4.855 -1.364 11.039 1 97.69 113 ASP B N 1
ATOM 1793 C CA . ASP B 1 113 ? -3.533 -0.957 11.5 1 97.69 113 ASP B CA 1
ATOM 1794 C C . ASP B 1 113 ? -2.662 -0.497 10.336 1 97.69 113 ASP B C 1
ATOM 1796 O O . ASP B 1 113 ? -2.688 -1.097 9.258 1 97.69 113 ASP B O 1
ATOM 1800 N N . ARG B 1 114 ? -1.908 0.494 10.602 1 97.12 114 ARG B N 1
ATOM 1801 C CA . ARG B 1 114 ? -0.972 0.99 9.594 1 97.12 114 ARG B CA 1
ATOM 1802 C C . ARG B 1 11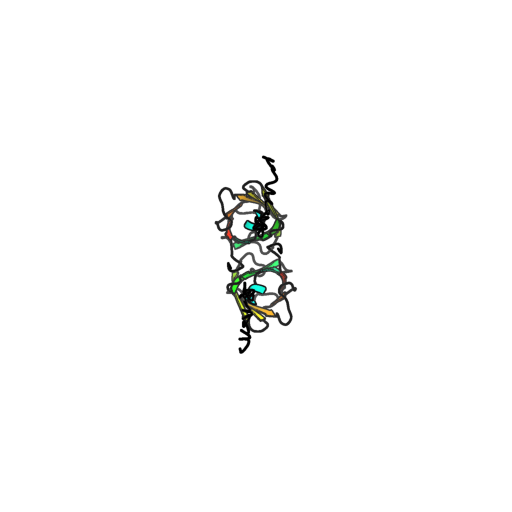4 ? 0.209 0.039 9.43 1 97.12 114 ARG B C 1
ATOM 1804 O O . ARG B 1 114 ? 0.72 -0.5 10.414 1 97.12 114 ARG B O 1
ATOM 1811 N N . THR B 1 115 ? 0.579 -0.134 8.203 1 95.69 115 THR B N 1
ATOM 1812 C CA . THR B 1 115 ? 1.762 -0.931 7.895 1 95.69 115 THR B CA 1
ATOM 1813 C C . THR B 1 115 ? 2.9 -0.041 7.402 1 95.69 115 THR B C 1
ATOM 1815 O O . THR B 1 115 ? 2.699 0.81 6.535 1 95.69 115 THR B O 1
ATOM 1818 N N . GLU B 1 116 ? 4.012 -0.258 7.949 1 92.5 116 GLU B N 1
ATOM 1819 C CA . GLU B 1 116 ? 5.188 0.502 7.527 1 92.5 116 GLU B CA 1
ATOM 1820 C C . GLU B 1 116 ? 5.809 -0.094 6.27 1 92.5 116 GLU B C 1
ATOM 1822 O O . GLU B 1 116 ? 6.219 -1.258 6.262 1 92.5 116 GLU B O 1
ATOM 1827 N N . ILE B 1 117 ? 5.848 0.742 5.277 1 93.19 117 ILE B N 1
ATOM 1828 C CA . ILE B 1 117 ? 6.441 0.28 4.027 1 93.19 117 ILE B CA 1
ATOM 1829 C C . ILE B 1 117 ? 7.941 0.562 4.031 1 93.19 117 ILE B C 1
ATOM 1831 O O . ILE B 1 117 ? 8.734 -0.237 3.52 1 93.19 117 ILE B O 1
ATOM 1835 N N . TYR B 1 118 ? 8.281 1.622 4.629 1 89.81 118 TYR B N 1
ATOM 1836 C CA . TYR B 1 118 ? 9.672 2.068 4.617 1 89.81 118 TYR B CA 1
ATOM 1837 C C . TYR B 1 118 ? 10.234 2.121 6.031 1 89.81 118 TYR B C 1
ATOM 1839 O O . TYR B 1 118 ? 9.523 2.463 6.98 1 89.81 118 TYR B O 1
ATOM 1847 N N . GLU B 1 119 ? 11.523 1.785 6.098 1 79.88 119 GLU B N 1
ATOM 1848 C CA . GLU B 1 119 ? 12.188 1.888 7.395 1 79.88 119 GLU B CA 1
ATOM 1849 C C . GLU B 1 119 ? 12.484 3.342 7.75 1 79.88 119 GLU B C 1
ATOM 1851 O O . GLU B 1 119 ? 12.742 4.16 6.867 1 79.88 119 GLU B O 1
ATOM 1856 N N . GLU B 1 120 ? 12.242 3.684 9.047 1 67.5 120 GLU B N 1
ATOM 1857 C CA . GLU B 1 120 ? 12.555 5.027 9.516 1 67.5 120 GLU B CA 1
ATOM 1858 C C . GLU B 1 120 ? 14.055 5.297 9.461 1 67.5 120 GLU B C 1
ATOM 1860 O O . GLU B 1 120 ? 14.867 4.391 9.688 1 67.5 120 GLU B O 1
ATOM 1865 N N . ASP B 1 121 ? 14.516 6.547 8.766 1 57.81 121 ASP B N 1
ATOM 1866 C CA . ASP B 1 121 ? 15.914 6.941 8.812 1 57.81 121 ASP B CA 1
ATOM 1867 C C . ASP B 1 121 ? 16.375 7.168 10.25 1 57.81 121 ASP B C 1
ATOM 1869 O O . ASP B 1 121 ? 15.625 7.68 11.078 1 57.81 121 ASP B O 1
#

Nearest PDB structures (foldseek):
  3pp6-assembly1_A  TM=5.211E-01  e=1.985E+00  Doryteuthis pealeii
  5gkb-assembly1_A  TM=4.393E-01  e=4.467E+00  Drosophila melanogaster
  8pn8-assembly1_G  TM=4.079E-01  e=9.522E+00  Methylorubrum extorquens AM1
  3pp6-assembly1_A  TM=5.022E-01  e=1.871E+00  Doryteuthis pealeii
  5gkb-assembly1_A  TM=3.965E-01  e=6.001E+00  Drosophila melanogaster

Secondary structure (DSSP, 8-state):
----------------------------HHHHH-EEEEETTS-EEEE-TTSEEEE-TTSSS-EEEEEEEETTEEEEEETTTEEEEEE-TT--TTS-EEEEE-TTSS---EEEEEE--S---/----------------------------HHHHH-EEEEETTS-EEEE-TTSEEEE-TTSSS-EEEEEEEETTEEEEEETTTEEEEEE-TT--TTS-EEEEE-TTSS---EEEEEE--S---

Foldseek 3Di:
DDPPPPPPPPPPPPCPPCPVPDPPPPQPPLNQQAAWKAWPVGKIWGRDSVQKTWIQQNHPDTWIWGWDDDPQKIWIATDQQGIWIWGNVVHGNQDWIWIDGDPPGPHDITTIGGDDPDDDD/DPPPDDDPPPPPPPPPPVVPPPPPPPQPPLNQQAAWKAWPVGKIWGRDSVQKTWIQQPHPDTWIWGWDDDPQKIWIATDQQGIWIWGNVVHGNQDWIWIDGDPPGPHDITTIGGDDPDDDD

Organism: Butyrivibrio fibrisolvens (NCBI:txid831)

Radius of gyration: 28.57 Å; Cα contacts (8 Å, |Δi|>4): 459; chains: 2; bounding box: 102×101×40 Å

pLDDT: mean 80.75, std 25.61, range [25.44, 98.5]